Protein AF-A0A2H1VSL6-F1 (afdb_monomer)

InterPro domains:
  IPR009917 SRA1/Sec31 [PF07304] (64-179)
  IPR040243 Steroid receptor RNA activator 1 [PTHR18834] (17-179)

Organism: Spodoptera frugiperda (NCBI:txid7108)

Structure (mmCIF, N/CA/C/O backbone):
data_AF-A0A2H1VSL6-F1
#
_entry.id   AF-A0A2H1VSL6-F1
#
loop_
_atom_site.group_PDB
_atom_site.id
_atom_site.type_symbol
_atom_site.label_atom_id
_atom_site.label_alt_id
_atom_site.label_comp_id
_atom_site.label_asym_id
_atom_site.label_entity_id
_atom_site.label_seq_id
_atom_site.pdbx_PDB_ins_code
_atom_site.Cartn_x
_atom_site.Cartn_y
_atom_site.Cartn_z
_atom_site.occupancy
_atom_site.B_iso_or_equiv
_atom_site.auth_seq_id
_atom_site.auth_comp_id
_atom_site.auth_asym_id
_atom_site.auth_atom_id
_atom_site.pdbx_PDB_model_num
ATOM 1 N N . MET A 1 1 ? 17.282 -47.348 -51.925 1.00 43.97 1 MET A N 1
ATOM 2 C CA . MET A 1 1 ? 16.691 -46.987 -50.618 1.00 43.97 1 MET A CA 1
ATOM 3 C C . MET A 1 1 ? 15.231 -46.651 -50.841 1.00 43.97 1 MET A C 1
ATOM 5 O O . MET A 1 1 ? 14.882 -46.147 -51.898 1.00 43.97 1 MET A O 1
ATOM 9 N N . SER A 1 2 ? 14.409 -47.084 -49.903 1.00 42.28 2 SER A N 1
ATOM 10 C CA . SER A 1 2 ? 13.004 -47.432 -50.063 1.00 42.28 2 SER A CA 1
ATOM 11 C C . SER A 1 2 ? 12.030 -46.249 -50.095 1.00 42.28 2 SER A C 1
ATOM 13 O O . SER A 1 2 ? 12.220 -45.269 -49.389 1.00 42.28 2 SER A O 1
ATOM 15 N N . ASN A 1 3 ? 10.944 -46.488 -50.833 1.00 36.25 3 ASN A N 1
ATOM 16 C CA . ASN A 1 3 ? 9.548 -46.096 -50.617 1.00 36.25 3 ASN A CA 1
ATOM 17 C C . ASN A 1 3 ? 9.082 -44.626 -50.667 1.00 36.25 3 ASN A C 1
ATOM 19 O O . ASN A 1 3 ? 9.264 -43.846 -49.742 1.00 36.25 3 ASN A O 1
ATOM 23 N N . SER A 1 4 ? 8.254 -44.418 -51.696 1.00 42.00 4 SER A N 1
ATOM 24 C CA . SER A 1 4 ? 6.847 -44.001 -51.612 1.00 42.00 4 SER A CA 1
ATOM 25 C C . SER A 1 4 ? 6.523 -42.539 -51.361 1.00 42.00 4 SER A C 1
ATOM 27 O O . SER A 1 4 ? 6.674 -41.993 -50.273 1.00 42.00 4 SER A O 1
ATOM 29 N N . GLY A 1 5 ? 5.953 -41.956 -52.415 1.00 42.66 5 GLY A N 1
ATOM 30 C CA . GLY A 1 5 ? 5.304 -40.666 -52.391 1.00 42.66 5 GLY A CA 1
ATOM 31 C C . GLY A 1 5 ? 4.074 -40.644 -51.493 1.00 42.66 5 GLY A C 1
ATOM 32 O O . GLY A 1 5 ? 3.330 -41.618 -51.376 1.00 42.66 5 GLY A O 1
ATOM 33 N N . TYR A 1 6 ? 3.856 -39.468 -50.919 1.00 40.94 6 TYR A N 1
ATOM 34 C CA . TYR A 1 6 ? 2.572 -39.057 -50.389 1.00 40.94 6 TYR A CA 1
ATOM 35 C C . TYR A 1 6 ? 1.925 -38.103 -51.392 1.00 40.94 6 TYR A C 1
ATOM 37 O O . TYR A 1 6 ? 2.462 -37.053 -51.739 1.00 40.94 6 TYR A O 1
ATOM 45 N N . THR A 1 7 ? 0.770 -38.526 -51.887 1.00 56.62 7 THR A N 1
ATOM 46 C CA . THR A 1 7 ? -0.200 -37.734 -52.640 1.00 56.62 7 THR A CA 1
ATOM 47 C C . THR A 1 7 ? -0.761 -36.595 -51.779 1.00 56.62 7 THR A C 1
ATOM 49 O O . THR A 1 7 ? -1.072 -36.845 -50.613 1.00 56.62 7 THR A O 1
ATOM 52 N N . PRO A 1 8 ? -1.013 -35.391 -52.323 1.00 54.16 8 PRO A N 1
ATOM 53 C CA . PRO A 1 8 ? -1.835 -34.394 -51.658 1.00 54.16 8 PRO A CA 1
ATOM 54 C C . PRO A 1 8 ? -3.283 -34.574 -52.120 1.00 54.16 8 PRO A C 1
ATOM 56 O O . PRO A 1 8 ? -3.584 -34.337 -53.290 1.00 54.16 8 PRO A O 1
ATOM 59 N N . ASN A 1 9 ? -4.199 -34.994 -51.245 1.00 44.56 9 ASN A N 1
ATOM 60 C CA . ASN A 1 9 ? -5.604 -34.667 -51.473 1.00 44.56 9 ASN A CA 1
ATOM 61 C C . ASN A 1 9 ? -6.506 -34.830 -50.250 1.00 44.56 9 ASN A C 1
ATOM 63 O O . ASN A 1 9 ? -6.331 -35.737 -49.442 1.00 44.56 9 ASN A O 1
ATOM 67 N N . THR A 1 10 ? -7.554 -34.007 -50.273 1.00 42.12 10 THR A N 1
ATOM 68 C CA . THR A 1 10 ? -8.728 -33.941 -49.395 1.00 42.12 10 THR A CA 1
ATOM 69 C C . THR A 1 10 ? -8.467 -33.290 -48.034 1.00 42.12 10 THR A C 1
ATOM 71 O O . THR A 1 10 ? -7.575 -33.682 -47.303 1.00 42.12 10 THR A O 1
ATOM 74 N N . GLY A 1 11 ? -9.187 -32.258 -47.615 1.00 40.94 11 GLY A N 1
ATOM 75 C CA . GLY A 1 11 ? -10.385 -31.639 -48.153 1.00 40.94 11 GLY A CA 1
ATOM 76 C C . GLY A 1 11 ? -10.996 -30.748 -47.071 1.00 40.94 11 GLY A C 1
ATOM 77 O O . GLY A 1 11 ? -10.581 -30.788 -45.918 1.00 40.94 11 GLY A O 1
ATOM 78 N N . VAL A 1 12 ? -12.030 -30.009 -47.469 1.00 47.22 12 VAL A N 1
ATOM 79 C CA . VAL A 1 12 ? -13.015 -29.365 -46.590 1.00 47.22 12 VAL A CA 1
ATOM 80 C C . VAL A 1 12 ? -12.501 -28.128 -45.845 1.00 47.22 12 VAL A C 1
ATOM 82 O O . VAL A 1 12 ? -11.985 -28.179 -44.734 1.00 47.22 12 VAL A O 1
ATOM 85 N N . THR A 1 13 ? -12.754 -26.969 -46.456 1.00 55.88 13 THR A N 1
ATOM 86 C CA . THR A 1 13 ? -12.983 -25.705 -45.746 1.00 55.88 13 THR A CA 1
ATOM 87 C C . THR A 1 13 ? -14.063 -25.918 -44.689 1.00 55.88 13 THR A C 1
ATOM 89 O O . THR A 1 13 ? -15.255 -25.916 -45.001 1.00 55.88 13 THR A O 1
ATOM 92 N N . ALA A 1 14 ? -13.651 -26.128 -43.443 1.00 51.19 14 ALA A N 1
ATOM 93 C CA . ALA A 1 14 ? -14.541 -25.961 -42.310 1.00 51.19 14 ALA A CA 1
ATOM 94 C C . ALA A 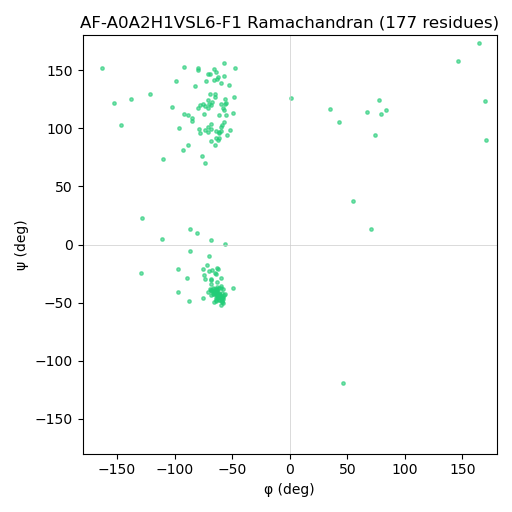1 14 ? -14.922 -24.469 -42.230 1.00 51.19 14 ALA A C 1
ATOM 96 O O . ALA A 1 14 ? -14.026 -23.619 -42.298 1.00 51.19 14 ALA A O 1
ATOM 97 N N . PRO A 1 15 ? -16.215 -24.113 -42.125 1.00 58.16 15 PRO A N 1
ATOM 98 C CA . PRO A 1 15 ? -16.590 -22.757 -41.760 1.00 58.16 15 PRO A CA 1
ATOM 99 C C . PRO A 1 15 ? -15.975 -22.488 -40.388 1.00 58.16 15 PRO A C 1
ATOM 101 O O . PRO A 1 15 ? -16.195 -23.245 -39.446 1.00 58.16 15 PRO A O 1
ATOM 104 N N . ILE A 1 16 ? -15.129 -21.464 -40.321 1.00 61.84 16 ILE A N 1
ATOM 105 C CA . ILE A 1 16 ? -14.491 -21.006 -39.090 1.00 61.84 16 ILE A CA 1
ATOM 106 C C . ILE A 1 16 ? -15.627 -20.617 -38.144 1.00 61.84 16 ILE A C 1
ATOM 108 O O . ILE A 1 16 ? -16.252 -19.572 -38.323 1.00 61.84 16 ILE A O 1
ATOM 112 N N . ASP A 1 17 ? -15.938 -21.508 -37.203 1.00 64.94 17 ASP A N 1
ATOM 113 C CA . ASP A 1 17 ? -16.831 -21.231 -36.087 1.00 64.94 17 ASP A CA 1
ATOM 114 C C . ASP A 1 17 ? -16.214 -20.045 -35.340 1.00 64.94 17 ASP A C 1
ATOM 116 O O . ASP A 1 17 ? -15.051 -20.146 -34.928 1.00 64.94 17 ASP A O 1
ATOM 120 N N . PRO A 1 18 ? -16.896 -18.887 -35.255 1.00 67.38 18 PRO A N 1
ATOM 121 C CA . PRO A 1 18 ? -16.390 -17.748 -34.511 1.00 67.38 18 PRO A CA 1
ATOM 122 C C . PRO A 1 18 ? -16.310 -18.159 -33.044 1.00 67.38 18 PRO A C 1
ATOM 124 O O . PRO A 1 18 ? -17.285 -18.072 -32.298 1.00 67.38 18 PRO A O 1
ATOM 127 N N . GLY A 1 19 ? -15.146 -18.678 -32.655 1.00 72.81 19 GLY A N 1
ATOM 128 C CA . GLY A 1 19 ? -14.884 -19.107 -31.300 1.00 72.81 19 GLY A CA 1
ATOM 129 C C . GLY A 1 19 ? -15.120 -17.946 -30.345 1.00 72.81 19 GLY A C 1
ATOM 130 O O . GLY A 1 19 ? -15.000 -16.776 -30.704 1.00 72.81 19 GLY A O 1
ATOM 131 N N . TRP A 1 20 ? -15.404 -18.282 -29.095 1.00 77.50 20 TRP A N 1
ATOM 132 C CA . TRP A 1 20 ? -15.709 -17.364 -27.992 1.00 77.50 20 TRP A CA 1
ATOM 133 C C . TRP A 1 20 ? -14.628 -16.288 -27.710 1.00 77.50 20 TRP A C 1
ATOM 135 O O . TRP A 1 20 ? -14.781 -15.476 -26.805 1.00 77.50 20 TRP A O 1
ATOM 145 N N . ASN A 1 21 ? -13.537 -16.281 -28.482 1.00 69.00 21 ASN A N 1
ATOM 146 C CA . ASN A 1 21 ? -12.413 -15.356 -28.413 1.00 69.00 21 ASN A CA 1
ATOM 147 C C . ASN A 1 21 ? -12.314 -14.401 -29.626 1.00 69.00 21 ASN A C 1
ATOM 149 O O . ASN A 1 21 ? -11.342 -13.655 -29.725 1.00 69.00 21 ASN A O 1
ATOM 153 N N . ASP A 1 22 ? -13.269 -14.423 -30.565 1.00 75.62 22 ASP A N 1
ATOM 154 C CA . ASP A 1 22 ? -13.340 -13.408 -31.623 1.00 75.62 22 ASP A CA 1
ATOM 155 C C . ASP A 1 22 ? -13.948 -12.125 -31.024 1.00 75.62 22 ASP A C 1
ATOM 157 O O . ASP A 1 22 ? -15.067 -12.158 -30.494 1.00 75.62 22 ASP A O 1
ATOM 161 N N . PRO A 1 23 ? -13.231 -10.988 -31.033 1.00 68.94 23 PRO A N 1
ATOM 162 C CA . PRO A 1 23 ? -13.763 -9.752 -30.484 1.00 68.94 23 PRO A CA 1
ATOM 163 C C . PRO A 1 23 ? -15.007 -9.327 -31.278 1.00 68.94 23 PRO A C 1
ATOM 165 O O . PRO A 1 23 ? -15.055 -9.494 -32.500 1.00 68.94 23 PRO A O 1
ATOM 168 N N . PRO A 1 24 ? -16.027 -8.741 -30.624 1.00 70.94 24 PRO A N 1
ATOM 169 C CA . PRO A 1 24 ? -17.235 -8.322 -31.317 1.00 70.94 24 PRO A CA 1
ATOM 170 C C . PRO A 1 24 ? -16.871 -7.366 -32.454 1.00 70.94 24 PRO A C 1
ATOM 172 O O . PRO A 1 24 ? -16.217 -6.343 -32.237 1.00 70.94 24 PRO A O 1
ATOM 175 N N . LYS A 1 25 ? -17.313 -7.687 -33.674 1.00 72.25 25 LYS A N 1
ATOM 176 C CA . LYS A 1 25 ? -17.127 -6.825 -34.846 1.00 72.25 25 LYS A CA 1
ATOM 177 C C . LYS A 1 25 ? -17.976 -5.571 -34.665 1.00 72.25 25 LYS A C 1
ATOM 179 O O . LYS A 1 25 ? -19.150 -5.533 -35.035 1.00 72.25 25 LYS A O 1
ATOM 184 N N . LEU A 1 26 ? -17.396 -4.548 -34.042 1.00 65.75 26 LEU A N 1
ATOM 185 C CA . LEU A 1 26 ? -18.005 -3.232 -33.905 1.00 65.75 26 LEU A CA 1
ATOM 186 C C . LEU A 1 26 ? -18.169 -2.640 -35.306 1.00 65.75 26 LEU A C 1
ATOM 188 O O . LEU A 1 26 ? -17.234 -2.098 -35.889 1.00 65.75 26 LEU A O 1
ATOM 192 N N . SER A 1 27 ? -19.371 -2.775 -35.858 1.00 67.12 27 SER A N 1
ATOM 193 C CA . SER A 1 27 ? -19.758 -2.091 -37.087 1.00 67.12 27 SER A CA 1
ATOM 194 C C . SER A 1 27 ? -19.844 -0.601 -36.761 1.00 67.12 27 SER A C 1
ATOM 196 O O . SER A 1 27 ? -20.802 -0.152 -36.131 1.00 67.12 27 SER A O 1
ATOM 198 N N . TYR A 1 28 ? -18.801 0.153 -37.105 1.00 53.12 28 TYR A N 1
ATOM 199 C CA . TYR A 1 28 ? -18.750 1.594 -36.887 1.00 53.12 28 TYR A CA 1
ATOM 200 C C . TYR A 1 28 ? -19.724 2.257 -37.867 1.00 53.12 28 TYR A C 1
ATOM 202 O O . TYR A 1 28 ? -19.398 2.452 -39.034 1.00 53.12 28 TYR A O 1
ATOM 210 N N . ASN A 1 29 ? -20.941 2.556 -37.410 1.00 61.28 29 ASN A N 1
ATOM 211 C CA . ASN A 1 29 ? -21.868 3.422 -38.129 1.00 61.28 29 ASN A CA 1
ATOM 212 C C . ASN A 1 29 ? -21.718 4.837 -37.543 1.00 61.28 29 ASN A C 1
ATOM 214 O O . ASN A 1 29 ? -22.225 5.086 -36.446 1.00 61.28 29 ASN A O 1
ATOM 218 N N . PRO A 1 30 ? -20.984 5.761 -38.190 1.00 56.50 30 PRO A N 1
ATOM 219 C CA . PRO A 1 30 ? -20.860 7.133 -37.719 1.00 56.50 30 PRO A CA 1
ATOM 220 C C . PRO A 1 30 ? -22.150 7.886 -38.056 1.00 56.50 30 PRO A C 1
ATOM 222 O O . PRO A 1 30 ? -22.232 8.642 -39.018 1.00 56.50 30 PRO A O 1
ATOM 225 N N . GLY A 1 31 ? -23.199 7.636 -37.281 1.00 58.28 31 GLY A N 1
ATOM 226 C CA . GLY A 1 31 ? -24.478 8.294 -37.476 1.00 58.28 31 GLY A CA 1
ATOM 227 C C . GLY A 1 31 ? -25.571 7.663 -36.637 1.00 58.28 31 GLY A C 1
ATOM 228 O O . GLY A 1 31 ? -25.876 6.485 -36.790 1.00 58.28 31 GLY A O 1
ATOM 229 N N . THR A 1 32 ? -26.209 8.501 -35.823 1.00 51.44 32 THR A N 1
ATOM 230 C CA . THR A 1 32 ? -27.369 8.240 -34.954 1.00 51.44 32 THR A CA 1
ATOM 231 C C . THR A 1 32 ? -27.042 7.635 -33.588 1.00 51.44 32 THR A C 1
ATOM 233 O O . THR A 1 32 ? -26.531 6.531 -33.455 1.00 51.44 32 THR A O 1
ATOM 236 N N . THR A 1 33 ? -27.352 8.410 -32.550 1.00 59.56 33 THR A N 1
ATOM 237 C CA . THR A 1 33 ? -27.376 8.032 -31.139 1.00 59.56 33 THR A CA 1
ATOM 238 C C . THR A 1 33 ? -28.612 7.169 -30.862 1.00 59.56 33 THR A C 1
ATOM 240 O O . THR A 1 33 ? -29.729 7.690 -30.883 1.00 59.56 33 THR A 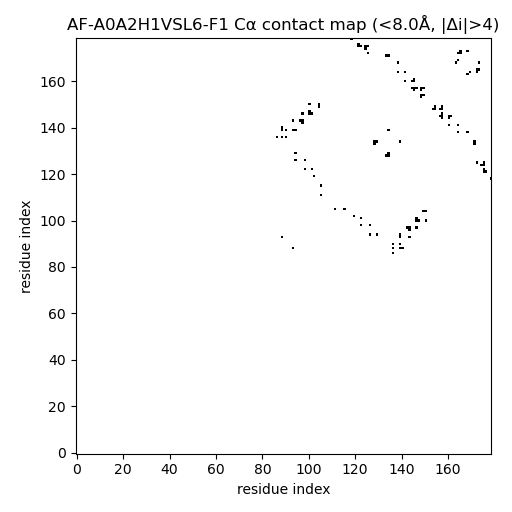O 1
ATOM 243 N N . PRO A 1 34 ? -28.487 5.870 -30.538 1.00 51.53 34 PRO A N 1
ATOM 244 C CA . PRO A 1 34 ? -29.619 5.109 -30.041 1.00 51.53 34 PRO A CA 1
ATOM 245 C C . PRO A 1 34 ? -29.649 5.267 -28.523 1.00 51.53 34 PRO A C 1
ATOM 247 O O . PRO A 1 34 ? -28.774 4.791 -27.799 1.00 51.53 34 PRO A O 1
ATOM 250 N N . ASN A 1 35 ? -30.671 5.976 -28.059 1.00 61.78 35 ASN A N 1
ATOM 251 C CA . ASN A 1 35 ? -31.047 6.143 -26.663 1.00 61.78 35 ASN A CA 1
ATOM 252 C C . ASN A 1 35 ? -31.236 4.750 -26.024 1.00 61.78 35 ASN A C 1
ATOM 254 O O . ASN A 1 35 ? -32.276 4.115 -26.190 1.00 61.78 35 ASN A O 1
ATOM 258 N N . LYS A 1 36 ? -30.193 4.214 -25.378 1.00 59.81 36 LYS A N 1
ATOM 259 C CA . LYS A 1 36 ? -30.227 2.879 -24.768 1.00 59.81 36 LYS A CA 1
ATOM 260 C C . LYS A 1 36 ? -30.952 2.977 -23.419 1.00 59.81 36 LYS A C 1
ATOM 262 O O . LYS A 1 36 ? -30.459 3.680 -22.533 1.00 59.81 36 LYS A O 1
ATOM 267 N N . PRO A 1 37 ? -32.099 2.301 -23.220 1.00 62.97 37 PRO A N 1
ATOM 268 C CA . PRO A 1 37 ? -32.769 2.312 -21.929 1.00 62.97 37 PRO A CA 1
ATOM 269 C C . PRO A 1 37 ? -31.876 1.625 -20.892 1.00 62.97 37 PRO A C 1
ATOM 271 O O . PRO A 1 37 ? -31.390 0.510 -21.091 1.00 62.97 37 PRO A O 1
ATOM 274 N N . ARG A 1 38 ? -31.629 2.324 -19.784 1.00 65.31 38 ARG A N 1
ATOM 275 C CA . ARG A 1 38 ? -30.813 1.845 -18.666 1.00 65.31 38 ARG A CA 1
ATOM 276 C C . ARG A 1 38 ? -31.576 0.704 -17.992 1.00 65.31 38 ARG A C 1
ATOM 278 O O . ARG A 1 38 ? -32.699 0.913 -17.535 1.00 65.31 38 ARG A O 1
ATOM 285 N N . ASN A 1 39 ? -30.999 -0.495 -17.953 1.00 65.62 39 ASN A N 1
ATOM 286 C CA . ASN A 1 39 ? -31.589 -1.622 -17.234 1.00 65.62 39 ASN A CA 1
ATOM 287 C C . ASN A 1 39 ? -31.463 -1.351 -15.727 1.00 65.62 39 ASN A C 1
ATOM 289 O O . ASN A 1 39 ? -30.384 -1.451 -15.149 1.00 65.62 39 ASN A O 1
ATOM 293 N N . ILE A 1 40 ? -32.560 -0.913 -15.111 1.00 69.62 40 ILE A N 1
ATOM 294 C CA . ILE A 1 40 ? -32.630 -0.659 -13.673 1.00 69.62 40 ILE A CA 1
ATOM 295 C C . ILE A 1 40 ? -32.809 -2.014 -12.978 1.00 69.62 40 ILE A C 1
ATOM 297 O O . ILE A 1 40 ? -33.923 -2.530 -12.888 1.00 69.62 40 ILE A O 1
ATOM 301 N N . LEU A 1 41 ? -31.707 -2.566 -12.460 1.00 64.94 41 LEU A N 1
ATOM 302 C CA . LEU A 1 41 ? -31.639 -3.871 -11.782 1.00 64.94 41 LEU A CA 1
ATOM 303 C C . LEU A 1 41 ? -32.352 -3.934 -10.412 1.00 64.94 41 LEU A C 1
ATOM 305 O O . LEU A 1 41 ? -32.329 -4.965 -9.747 1.00 64.94 41 LEU A O 1
ATOM 309 N N . ASN A 1 42 ? -33.024 -2.863 -9.984 1.00 66.62 42 ASN A N 1
ATOM 310 C CA . ASN A 1 42 ? -33.654 -2.776 -8.659 1.00 66.62 42 ASN A CA 1
ATOM 311 C C . ASN A 1 42 ? -35.086 -3.343 -8.602 1.00 66.62 42 ASN A C 1
ATOM 313 O O . ASN A 1 42 ? -35.813 -3.110 -7.637 1.00 66.62 42 ASN A O 1
ATOM 317 N N . LYS A 1 43 ? -35.534 -4.080 -9.620 1.00 66.06 43 LYS A N 1
ATOM 318 C CA . LYS A 1 43 ? -36.874 -4.682 -9.645 1.00 66.06 43 LYS A CA 1
ATOM 319 C C . LYS A 1 43 ? -36.825 -6.060 -8.976 1.00 66.06 43 LYS A C 1
ATOM 321 O O . LYS A 1 43 ? -36.679 -7.077 -9.645 1.00 66.06 43 LYS A O 1
ATOM 326 N N . ARG A 1 44 ? -36.952 -6.103 -7.646 1.00 67.88 44 ARG A N 1
ATOM 327 C CA . ARG A 1 44 ? -37.287 -7.351 -6.942 1.00 67.88 44 ARG A CA 1
ATOM 328 C C . ARG A 1 44 ? -38.715 -7.750 -7.319 1.00 67.88 44 ARG A C 1
ATOM 330 O O . ARG A 1 44 ? -39.640 -6.962 -7.139 1.00 67.88 44 ARG A O 1
ATOM 337 N N . VAL A 1 45 ? -38.881 -8.950 -7.864 1.00 65.50 45 VAL A N 1
ATOM 338 C CA . VAL A 1 45 ? -40.196 -9.535 -8.151 1.00 65.50 45 VAL A CA 1
ATOM 339 C C . VAL A 1 45 ? -40.844 -9.904 -6.814 1.00 65.50 45 VAL A C 1
ATOM 341 O O . VAL A 1 45 ? -40.232 -10.599 -6.005 1.00 65.50 45 VAL A O 1
ATOM 344 N N . ALA A 1 46 ? -42.049 -9.399 -6.547 1.00 66.12 46 ALA A N 1
ATOM 345 C CA . ALA A 1 46 ? -42.812 -9.773 -5.359 1.00 66.12 46 ALA A CA 1
ATOM 346 C C . ALA A 1 46 ? -43.370 -11.198 -5.511 1.00 66.12 46 ALA A C 1
ATOM 348 O O . ALA A 1 46 ? -43.825 -11.574 -6.592 1.00 66.12 46 ALA A O 1
ATOM 349 N N . PHE A 1 47 ? -43.357 -11.978 -4.428 1.00 63.94 47 PHE A N 1
ATOM 350 C CA . PHE A 1 47 ? -44.069 -13.255 -4.368 1.00 63.94 47 PHE A CA 1
ATOM 351 C C . PHE A 1 47 ? -45.587 -13.007 -4.441 1.00 63.94 47 PHE A C 1
ATOM 353 O O . PHE A 1 47 ? -46.062 -12.035 -3.845 1.00 63.94 47 PHE A O 1
ATOM 360 N N . PRO A 1 48 ? -46.367 -13.851 -5.143 1.00 58.97 48 PRO A N 1
ATOM 361 C CA . PRO A 1 48 ? -47.811 -13.690 -5.213 1.00 58.97 48 PRO A CA 1
ATOM 362 C C . PRO A 1 48 ? -48.413 -13.989 -3.836 1.00 58.97 48 PRO A C 1
ATOM 364 O O . PRO A 1 48 ? -48.516 -15.139 -3.418 1.00 58.97 48 PRO A O 1
ATOM 367 N N . LEU A 1 49 ? -48.801 -12.937 -3.117 1.00 52.94 49 LEU A N 1
ATOM 368 C CA . LEU A 1 49 ? -49.697 -13.049 -1.974 1.00 52.94 49 LEU A CA 1
ATOM 369 C C . LEU A 1 49 ? -51.095 -13.320 -2.522 1.00 52.94 49 LEU A C 1
ATOM 371 O O . LEU A 1 49 ? -51.798 -12.406 -2.955 1.00 52.94 49 LEU A O 1
ATOM 375 N N . SER A 1 50 ? -51.478 -14.594 -2.520 1.00 47.50 50 SER A N 1
ATOM 376 C CA . SER A 1 50 ? -52.873 -14.986 -2.659 1.00 47.50 50 SER A CA 1
ATOM 377 C C . SER A 1 50 ? -53.687 -14.280 -1.580 1.00 47.50 50 SER A C 1
ATOM 379 O O . SER A 1 50 ? -53.429 -14.399 -0.383 1.00 47.50 50 SER A O 1
ATOM 381 N N . SER A 1 51 ? -54.662 -13.512 -2.040 1.00 49.94 51 SER A N 1
ATOM 382 C CA . SER A 1 51 ? -55.668 -12.827 -1.248 1.00 49.94 51 SER A CA 1
ATOM 383 C C . SER A 1 51 ? -56.455 -13.813 -0.382 1.00 49.94 51 SER A C 1
ATOM 385 O O . SER A 1 51 ? -57.204 -14.632 -0.914 1.00 49.94 51 SER A O 1
ATOM 387 N N . ALA A 1 52 ? -56.347 -13.689 0.940 1.00 43.00 52 ALA A N 1
ATOM 388 C CA . ALA A 1 52 ? -57.343 -14.203 1.872 1.00 43.00 52 ALA A CA 1
ATOM 389 C C . ALA A 1 52 ? -57.437 -13.273 3.094 1.00 43.00 52 ALA A C 1
ATOM 391 O O . ALA A 1 52 ? -56.558 -13.209 3.945 1.00 43.00 52 ALA A O 1
ATOM 392 N N . THR A 1 53 ? -58.507 -12.484 3.075 1.00 42.53 53 THR A N 1
ATOM 393 C CA . THR A 1 53 ? -59.314 -11.967 4.189 1.00 42.53 53 THR A CA 1
ATOM 394 C C . THR A 1 53 ? -58.915 -12.331 5.631 1.00 42.53 53 THR A C 1
ATOM 396 O O . THR A 1 53 ? -58.893 -13.497 5.995 1.00 42.53 53 THR A O 1
ATOM 399 N N . SER A 1 54 ? -58.755 -11.276 6.446 1.00 48.28 54 SER A N 1
ATOM 400 C CA . SER A 1 54 ? -59.205 -11.092 7.845 1.00 48.28 54 SER A CA 1
ATOM 401 C C . SER A 1 54 ? -59.209 -12.296 8.806 1.00 48.28 54 SER A C 1
ATOM 403 O O . SER A 1 54 ? -60.048 -13.181 8.657 1.00 48.28 54 SER A O 1
ATOM 405 N N . SER A 1 55 ? -58.389 -12.219 9.872 1.00 42.66 55 SER A N 1
ATOM 406 C CA . SER A 1 55 ? -58.685 -12.516 11.307 1.00 42.66 55 SER A CA 1
ATOM 407 C C . SER A 1 55 ? -57.474 -13.121 12.074 1.00 42.66 55 SER A C 1
ATOM 409 O O . SER A 1 55 ? -56.515 -13.559 11.438 1.00 42.66 55 SER A O 1
ATOM 411 N N . PRO A 1 56 ? -57.424 -13.029 13.427 1.00 48.94 56 PRO A N 1
ATOM 412 C CA . PRO A 1 56 ? -56.180 -13.068 14.203 1.00 48.94 56 PRO A CA 1
ATOM 413 C C . PRO A 1 56 ? -55.754 -14.472 14.681 1.00 48.94 56 PRO A C 1
ATOM 415 O O . PRO A 1 56 ? -56.588 -15.330 14.934 1.00 48.94 56 PRO A O 1
ATOM 418 N N . VAL A 1 57 ? -54.433 -14.629 14.862 1.00 53.41 57 VAL A N 1
ATOM 419 C CA . VAL A 1 57 ? -53.689 -15.590 15.714 1.00 53.41 57 VAL A CA 1
ATOM 420 C C . VAL A 1 57 ? -54.169 -17.049 15.736 1.00 53.41 57 VAL A C 1
ATOM 422 O O . VAL A 1 57 ? -55.047 -17.373 16.520 1.00 53.41 57 VAL A O 1
ATOM 425 N N . VAL A 1 58 ? -53.438 -17.958 15.070 1.00 43.72 58 VAL A N 1
ATOM 426 C CA . VAL A 1 58 ? -53.127 -19.299 15.619 1.00 43.72 58 VAL A CA 1
ATOM 427 C C . VAL A 1 58 ? -51.800 -19.805 15.026 1.00 43.72 58 VAL A C 1
ATOM 429 O O . VAL A 1 58 ? -51.655 -19.909 13.811 1.00 43.72 58 VAL A O 1
ATOM 432 N N . MET A 1 59 ? -50.814 -20.100 15.878 1.00 54.00 59 MET A N 1
ATOM 433 C CA . MET A 1 59 ? -49.584 -20.810 15.493 1.00 54.00 59 MET A CA 1
ATOM 434 C C . MET A 1 59 ? -49.905 -22.287 15.186 1.00 54.00 59 MET A C 1
ATOM 436 O O . MET A 1 59 ? -50.778 -22.851 15.847 1.00 54.00 59 MET A O 1
ATOM 440 N N . PRO A 1 60 ? -49.213 -22.956 14.246 1.00 56.50 60 PRO A N 1
ATOM 441 C CA . PRO A 1 60 ? -49.429 -24.381 14.008 1.00 56.50 60 PRO A CA 1
ATOM 442 C C . PRO A 1 60 ? -48.921 -25.222 15.200 1.00 56.50 60 PRO A C 1
ATOM 444 O O . PRO A 1 60 ? -47.931 -24.844 15.833 1.00 56.50 60 PRO A O 1
ATOM 447 N N . PRO A 1 61 ? -49.564 -26.360 15.525 1.00 53.38 61 PRO A N 1
ATOM 448 C CA . PRO A 1 61 ? -49.152 -27.197 16.644 1.00 53.38 61 PRO A CA 1
ATOM 449 C C . PRO A 1 61 ? -47.864 -27.946 16.291 1.00 53.38 61 PRO A C 1
ATOM 451 O O . PRO A 1 61 ? -47.825 -28.746 15.357 1.00 53.38 61 PRO A O 1
ATOM 454 N N . VAL A 1 62 ? -46.800 -27.701 17.054 1.00 57.88 62 VAL A N 1
ATOM 455 C CA . VAL A 1 62 ? -45.564 -28.480 16.964 1.00 57.88 62 VAL A CA 1
ATOM 456 C C . VAL A 1 62 ? -45.737 -29.719 17.845 1.00 57.88 62 VAL A C 1
ATOM 458 O O . VAL A 1 62 ? -45.749 -29.626 19.069 1.00 57.88 62 VAL A O 1
ATOM 461 N N . ASN A 1 63 ? -45.929 -30.880 17.220 1.00 59.72 63 ASN A N 1
ATOM 462 C CA . ASN A 1 63 ? -45.967 -32.172 17.901 1.00 59.72 63 ASN A CA 1
ATOM 463 C C . ASN A 1 63 ? -44.528 -32.609 18.218 1.00 59.72 63 ASN A C 1
ATOM 465 O O . ASN A 1 63 ? -43.839 -33.139 17.347 1.00 59.72 63 ASN A O 1
ATOM 469 N N . ILE A 1 64 ? -44.060 -32.342 19.439 1.00 61.09 64 ILE A N 1
ATOM 470 C CA . ILE A 1 64 ? -42.737 -32.763 19.925 1.00 61.09 64 ILE A CA 1
ATOM 471 C C . ILE A 1 64 ? -42.950 -33.632 21.174 1.00 61.09 64 ILE A C 1
ATOM 473 O O . ILE A 1 64 ? -43.689 -33.213 22.067 1.00 61.09 64 ILE A O 1
ATOM 477 N N . PRO A 1 65 ? -42.348 -34.834 21.264 1.00 56.19 65 PRO A N 1
ATOM 478 C CA . PRO A 1 65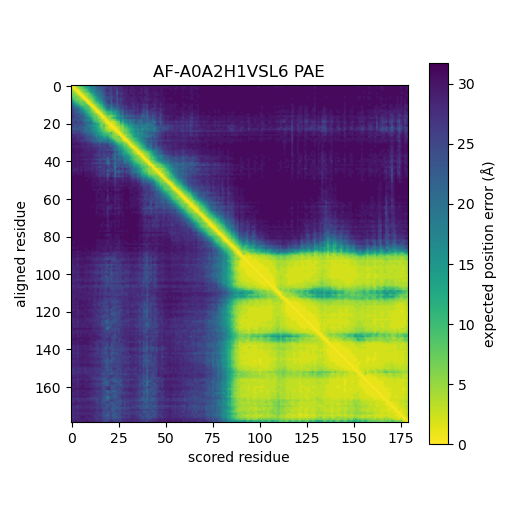 ? -42.483 -35.687 22.442 1.00 56.19 65 PRO A CA 1
ATOM 479 C C . PRO A 1 65 ? -41.826 -35.056 23.687 1.00 56.19 65 PRO A C 1
ATOM 481 O O . PRO A 1 65 ? -40.843 -34.321 23.556 1.00 56.19 65 PRO A O 1
ATOM 484 N N . PRO A 1 66 ? -42.329 -35.350 24.903 1.00 58.69 66 PRO A N 1
ATOM 485 C CA . PRO A 1 66 ? -41.779 -34.807 26.138 1.00 58.69 66 PRO A CA 1
ATOM 486 C C . PRO A 1 66 ? -40.404 -35.423 26.424 1.00 58.69 66 PRO A C 1
ATOM 488 O O . PRO A 1 66 ? -40.266 -36.637 26.571 1.00 58.69 66 PRO A O 1
ATOM 491 N N . MET A 1 67 ? -39.380 -34.575 26.510 1.00 59.88 67 MET A N 1
ATOM 492 C CA . MET A 1 67 ? -38.038 -34.967 26.940 1.00 59.88 67 MET A CA 1
ATOM 493 C C . MET A 1 67 ? -37.989 -34.991 28.480 1.00 59.88 67 MET A C 1
ATOM 495 O O . MET A 1 67 ? -38.524 -34.073 29.109 1.00 59.88 67 MET A O 1
ATOM 499 N N . PRO A 1 68 ? -37.382 -36.007 29.118 1.00 51.25 68 PRO A N 1
ATOM 500 C CA . PRO A 1 68 ? -37.307 -36.067 30.570 1.00 51.25 68 PRO A CA 1
ATOM 501 C C . PRO A 1 68 ? -36.375 -34.976 31.107 1.00 51.25 68 PRO A C 1
ATOM 503 O O . PRO A 1 68 ? -35.232 -34.829 30.673 1.00 51.25 68 PRO A O 1
ATOM 506 N N . ALA A 1 69 ? -36.878 -34.218 32.078 1.00 56.47 69 ALA A N 1
ATOM 507 C CA . ALA A 1 69 ? -36.088 -33.308 32.885 1.00 56.47 69 ALA A CA 1
ATOM 508 C C . ALA A 1 69 ? -35.196 -34.111 33.840 1.00 56.47 69 ALA A C 1
ATOM 510 O O . ALA A 1 69 ? -35.723 -34.824 34.689 1.00 56.47 69 ALA A O 1
ATOM 511 N N . ALA A 1 70 ? -33.876 -33.984 33.698 1.00 55.53 70 ALA A N 1
ATOM 512 C CA . ALA A 1 70 ? -32.899 -33.974 34.793 1.00 55.53 70 ALA A CA 1
ATOM 513 C C . ALA A 1 70 ? -31.479 -34.053 34.220 1.00 55.53 70 ALA A C 1
ATOM 515 O O . ALA A 1 70 ? -30.924 -35.138 34.106 1.00 55.53 70 ALA A O 1
ATOM 516 N N . PHE A 1 71 ? -30.864 -32.907 33.932 1.00 53.25 71 PHE A N 1
ATOM 517 C CA . PHE A 1 71 ? -29.414 -32.783 34.054 1.00 53.25 71 PHE A CA 1
ATOM 518 C C . PHE A 1 71 ? -29.100 -31.430 34.683 1.00 53.25 71 PHE A C 1
ATOM 520 O O . PHE A 1 71 ? -29.591 -30.387 34.257 1.00 53.25 71 PHE A O 1
ATOM 527 N N . SER A 1 72 ? -28.351 -31.508 35.776 1.00 59.44 72 SER A N 1
ATOM 528 C CA . SER A 1 72 ? -27.847 -30.418 36.598 1.00 59.44 72 SER A CA 1
ATOM 529 C C . SER A 1 72 ? -27.208 -29.306 35.755 1.00 59.44 72 SER A C 1
ATOM 531 O O . SER A 1 72 ? -26.658 -29.603 34.692 1.00 59.44 72 SER A O 1
ATOM 533 N N . PRO A 1 73 ? -27.205 -28.042 36.218 1.00 47.78 73 PRO A N 1
ATOM 534 C CA . PRO A 1 73 ? -26.449 -26.998 35.545 1.00 47.78 73 PRO A CA 1
ATOM 535 C C . PRO A 1 73 ? -24.967 -27.383 35.571 1.00 47.78 73 PRO A C 1
ATOM 537 O O . PRO A 1 73 ? -24.345 -27.447 36.632 1.00 47.78 73 PRO A O 1
ATOM 540 N N . ALA A 1 74 ? -24.415 -27.692 34.399 1.00 54.97 74 ALA A N 1
ATOM 541 C CA . ALA A 1 74 ? -22.979 -27.819 34.234 1.00 54.97 74 ALA A CA 1
ATOM 542 C C . ALA A 1 74 ? -22.333 -26.472 34.609 1.00 54.97 74 ALA A C 1
ATOM 544 O O . ALA A 1 74 ? -22.883 -25.421 34.257 1.00 54.97 74 ALA A O 1
ATOM 545 N N . PRO A 1 75 ? -21.197 -26.468 35.329 1.00 59.94 75 PRO A N 1
ATOM 546 C CA . PRO A 1 75 ? -20.468 -25.235 35.572 1.00 59.94 75 PRO A CA 1
ATOM 547 C C . PRO A 1 75 ? -20.110 -24.604 34.220 1.00 59.94 75 PRO A C 1
ATOM 549 O O . PRO A 1 75 ? -19.855 -25.334 33.256 1.00 59.94 75 PRO A O 1
ATOM 552 N N . PRO A 1 76 ? -20.108 -23.265 34.118 1.00 56.72 76 PRO A N 1
ATOM 553 C CA . PRO A 1 76 ? -19.729 -22.599 32.886 1.00 56.72 76 PRO A CA 1
ATOM 554 C C . PRO A 1 76 ? -18.333 -23.081 32.502 1.00 56.72 76 PRO A C 1
ATOM 556 O O . PRO A 1 76 ? -17.384 -22.936 33.275 1.00 56.72 76 PRO A O 1
ATOM 559 N N . ILE A 1 77 ? -18.217 -23.678 31.313 1.00 54.00 77 ILE A N 1
ATOM 560 C CA . ILE A 1 77 ? -16.925 -23.862 30.668 1.00 54.00 77 ILE A CA 1
ATOM 561 C C . ILE A 1 77 ? -16.378 -22.449 30.507 1.00 54.00 77 ILE A C 1
ATOM 563 O O . ILE A 1 77 ? -16.841 -21.676 29.669 1.00 54.00 77 ILE A O 1
ATOM 567 N N . GLN A 1 78 ? -15.437 -22.096 31.377 1.00 51.78 78 GLN A N 1
ATOM 568 C CA . GLN A 1 78 ? -14.564 -20.962 31.170 1.00 51.78 78 GLN A CA 1
ATOM 569 C C . GLN A 1 78 ? -13.800 -21.284 29.893 1.00 51.78 78 GLN A C 1
ATOM 571 O O . GLN A 1 78 ? -12.818 -22.024 29.903 1.00 51.78 78 GLN A O 1
ATOM 576 N N . VAL A 1 79 ? -14.287 -20.762 28.767 1.00 53.56 79 VAL A N 1
ATOM 577 C CA . VAL A 1 79 ? -13.391 -20.465 27.658 1.00 53.56 79 VAL A CA 1
ATOM 578 C C . VAL A 1 79 ? -12.226 -19.696 28.280 1.00 53.56 79 VAL A C 1
ATOM 580 O O . VAL A 1 79 ? -12.481 -18.746 29.029 1.00 53.56 79 VAL A O 1
ATOM 583 N N . PRO A 1 80 ? -10.962 -20.100 28.069 1.00 46.25 80 PRO A N 1
ATOM 584 C CA . PRO A 1 80 ? -9.863 -19.218 28.386 1.00 46.25 80 PRO A CA 1
ATOM 585 C C . PRO A 1 80 ? -10.136 -17.961 27.571 1.00 46.25 80 PRO A C 1
ATOM 587 O O . PRO A 1 80 ? -10.044 -17.971 26.344 1.00 46.25 80 PRO A O 1
ATOM 590 N N . SER A 1 81 ? -10.574 -16.904 28.250 1.00 50.12 81 SER A N 1
ATOM 591 C CA . SER A 1 81 ? -10.539 -15.559 27.715 1.00 50.12 81 SER A CA 1
ATOM 592 C C . SER A 1 81 ? -9.058 -15.275 27.562 1.00 50.12 81 SER A C 1
ATOM 594 O O . SER A 1 81 ? -8.416 -14.797 28.493 1.00 50.12 81 SER A O 1
ATOM 596 N N . ILE A 1 82 ? -8.491 -15.693 26.429 1.00 54.03 82 ILE A N 1
ATOM 597 C CA . ILE A 1 82 ? -7.185 -15.235 25.990 1.00 54.03 82 ILE A CA 1
ATOM 598 C C . ILE A 1 82 ? -7.365 -13.718 25.976 1.00 54.03 82 ILE A C 1
ATOM 600 O O . ILE A 1 82 ? -8.220 -13.237 25.223 1.00 54.03 82 ILE A O 1
ATOM 604 N N . PRO A 1 83 ? -6.698 -12.967 26.872 1.00 52.59 83 PRO A N 1
ATOM 605 C CA . PRO A 1 83 ? -6.750 -11.520 26.782 1.00 52.59 83 PRO A CA 1
ATOM 606 C C . PRO A 1 83 ? -6.350 -11.185 25.345 1.00 52.59 83 PRO A C 1
ATOM 608 O O . PRO A 1 83 ? -5.434 -11.843 24.834 1.00 52.59 83 PRO A O 1
ATOM 611 N N . PRO A 1 84 ? -7.027 -10.244 24.659 1.00 52.06 84 PRO A N 1
ATOM 612 C CA . PRO A 1 84 ? -6.463 -9.712 23.436 1.00 52.06 84 PRO A CA 1
ATOM 613 C C . PRO A 1 84 ? -5.038 -9.338 23.814 1.00 52.06 84 PRO A C 1
ATOM 615 O O . PRO A 1 84 ? -4.834 -8.524 24.715 1.00 52.06 84 PRO A O 1
ATOM 618 N N . GLN A 1 85 ? -4.061 -10.049 23.251 1.00 47.69 85 GLN A N 1
ATOM 619 C CA . GLN A 1 85 ? -2.690 -9.605 23.326 1.00 47.69 85 GLN A CA 1
ATOM 620 C C . GLN A 1 85 ? -2.750 -8.270 22.612 1.00 47.69 85 GLN A C 1
ATOM 622 O O . GLN A 1 85 ? -2.826 -8.224 21.385 1.00 47.69 85 GLN A O 1
ATOM 627 N N . GLU A 1 86 ? -2.869 -7.200 23.392 1.00 53.66 86 GLU A N 1
ATOM 628 C CA . GLU A 1 86 ? -2.646 -5.857 22.919 1.00 53.66 86 GLU A CA 1
ATOM 629 C C . GLU A 1 86 ? -1.194 -5.881 22.493 1.00 53.66 86 GLU A C 1
ATOM 631 O O . GLU A 1 86 ? -0.267 -5.779 23.297 1.00 53.66 86 GLU A O 1
ATOM 636 N N . ILE A 1 87 ? -1.006 -6.186 21.214 1.00 56.00 87 ILE A N 1
ATOM 637 C CA . ILE A 1 87 ? 0.247 -6.022 20.518 1.00 56.00 87 ILE A CA 1
ATOM 638 C C . ILE A 1 87 ? 0.452 -4.515 20.601 1.00 56.00 87 ILE A C 1
ATOM 640 O O . ILE A 1 87 ? -0.096 -3.760 19.800 1.00 56.00 87 ILE A O 1
ATOM 644 N N . ASN A 1 88 ? 1.117 -4.071 21.668 1.00 58.81 88 ASN A N 1
ATOM 645 C CA . ASN A 1 88 ? 1.479 -2.684 21.891 1.00 58.81 88 ASN A CA 1
ATOM 646 C C . ASN A 1 88 ? 2.619 -2.381 20.922 1.00 58.81 88 ASN A C 1
ATOM 648 O O . ASN A 1 88 ? 3.796 -2.348 21.273 1.00 58.81 88 ASN A O 1
ATOM 652 N N . VAL A 1 89 ? 2.250 -2.337 19.648 1.00 67.56 89 VAL A N 1
ATOM 653 C CA . VAL A 1 89 ? 3.117 -1.963 18.555 1.00 67.56 89 VAL A CA 1
ATOM 654 C C . VAL A 1 89 ? 3.048 -0.455 18.530 1.00 67.56 89 VAL A C 1
ATOM 656 O O . VAL A 1 89 ? 2.010 0.116 18.179 1.00 67.56 89 VAL A O 1
ATOM 659 N N . ASP A 1 90 ? 4.148 0.177 18.929 1.00 80.75 90 ASP A N 1
ATOM 660 C CA . ASP A 1 90 ? 4.318 1.609 18.751 1.00 80.75 90 ASP A CA 1
ATOM 661 C C . ASP A 1 90 ? 4.232 1.897 17.248 1.00 80.75 90 ASP A C 1
ATOM 663 O O . ASP A 1 90 ? 5.143 1.608 16.464 1.00 80.75 90 ASP A O 1
ATOM 667 N N . SER A 1 91 ? 3.039 2.317 16.832 1.00 82.88 91 SER A N 1
ATOM 668 C CA . SER A 1 91 ? 2.647 2.336 15.425 1.00 82.88 91 SER A CA 1
ATOM 669 C C . SER A 1 91 ? 3.440 3.390 14.662 1.00 82.88 91 SER A C 1
ATOM 671 O O . SER A 1 91 ? 3.746 3.190 13.489 1.00 82.88 91 SER A O 1
ATOM 673 N N . GLU A 1 92 ? 3.817 4.475 15.340 1.00 86.81 92 GLU A N 1
ATOM 674 C CA . GLU A 1 92 ? 4.626 5.556 14.787 1.00 86.81 92 GLU A CA 1
ATOM 675 C C . GLU A 1 92 ? 6.100 5.151 14.651 1.00 86.81 92 GLU A C 1
ATOM 677 O O . GLU A 1 92 ? 6.678 5.311 13.575 1.00 86.81 92 GLU A O 1
ATOM 682 N N . SER A 1 93 ? 6.696 4.531 15.676 1.00 89.00 93 SER A N 1
ATOM 683 C CA . SER A 1 93 ? 8.059 3.992 15.597 1.00 89.00 93 SER A CA 1
ATOM 684 C C . SER A 1 93 ? 8.176 2.907 14.529 1.00 89.00 93 SER A C 1
ATOM 686 O O . SER A 1 93 ? 9.134 2.914 13.756 1.00 89.00 93 SER A O 1
ATOM 688 N N . THR A 1 94 ? 7.182 2.022 14.426 1.00 91.44 94 THR A N 1
ATOM 689 C CA . THR A 1 94 ? 7.158 0.955 13.413 1.00 91.44 94 THR A CA 1
ATOM 690 C C . THR A 1 94 ? 7.053 1.525 11.999 1.00 91.44 94 TH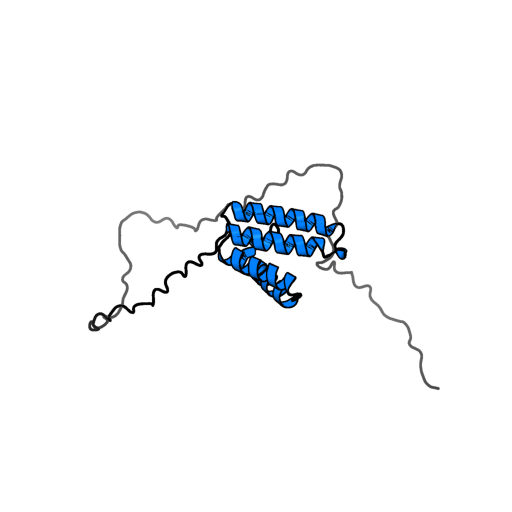R A C 1
ATOM 692 O O . THR A 1 94 ? 7.755 1.066 11.100 1.00 91.44 94 THR A O 1
ATOM 695 N N . LEU A 1 95 ? 6.223 2.553 11.798 1.00 91.38 95 LEU A N 1
ATOM 696 C CA . LEU A 1 95 ? 6.115 3.253 10.518 1.00 91.38 95 LEU A CA 1
ATOM 697 C C . LEU A 1 95 ? 7.452 3.879 10.106 1.00 91.38 95 LEU A C 1
ATOM 699 O O . LEU A 1 95 ? 7.882 3.705 8.966 1.00 91.38 95 LEU A O 1
ATOM 703 N N . GLN A 1 96 ? 8.116 4.585 11.027 1.00 92.75 96 GLN A N 1
ATOM 704 C CA . GLN A 1 96 ? 9.421 5.203 10.769 1.00 92.75 96 GLN A CA 1
ATOM 705 C C . GLN A 1 96 ? 10.478 4.151 10.415 1.00 92.75 96 GLN A C 1
ATOM 707 O O . GLN A 1 96 ? 11.203 4.321 9.436 1.00 92.75 96 GLN A O 1
ATOM 712 N N . GLU A 1 97 ? 10.523 3.043 11.157 1.00 93.75 97 GLU A N 1
ATOM 713 C CA . GLU A 1 97 ? 11.443 1.928 10.911 1.00 93.75 97 GLU A CA 1
ATOM 714 C C . GLU A 1 97 ? 11.231 1.314 9.518 1.00 93.75 97 GLU A C 1
ATOM 716 O O . GLU A 1 97 ? 12.173 1.222 8.731 1.00 93.75 97 GLU A O 1
ATOM 721 N N . VAL A 1 98 ? 9.990 0.950 9.179 1.00 94.00 98 VAL A N 1
ATOM 722 C CA . VAL A 1 98 ? 9.627 0.397 7.863 1.00 94.00 98 VAL A CA 1
ATOM 723 C C . VAL A 1 98 ? 10.007 1.364 6.749 1.00 94.00 98 VAL A C 1
ATOM 725 O O . VAL A 1 98 ? 10.666 0.976 5.785 1.00 94.00 98 VAL A O 1
ATOM 728 N N . LYS A 1 99 ? 9.604 2.632 6.874 1.00 93.19 99 LYS A N 1
ATOM 729 C CA . LYS A 1 99 ? 9.874 3.670 5.877 1.00 93.19 99 LYS A CA 1
ATOM 730 C C . LYS A 1 99 ? 11.371 3.828 5.645 1.00 93.19 99 LYS A 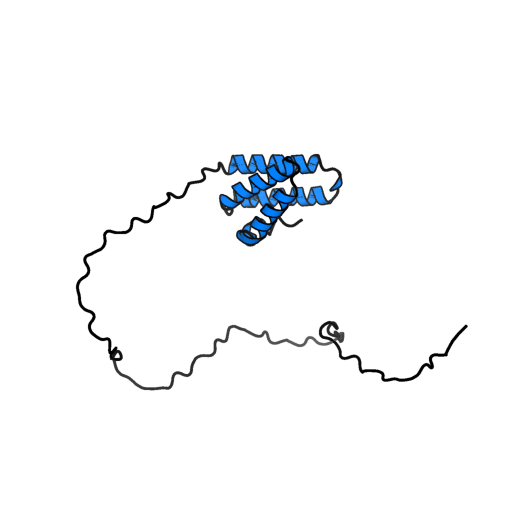C 1
ATOM 732 O O . LYS A 1 99 ? 11.797 3.896 4.495 1.00 93.19 99 LYS A O 1
ATOM 737 N N . GLN A 1 100 ? 12.161 3.864 6.715 1.00 94.50 100 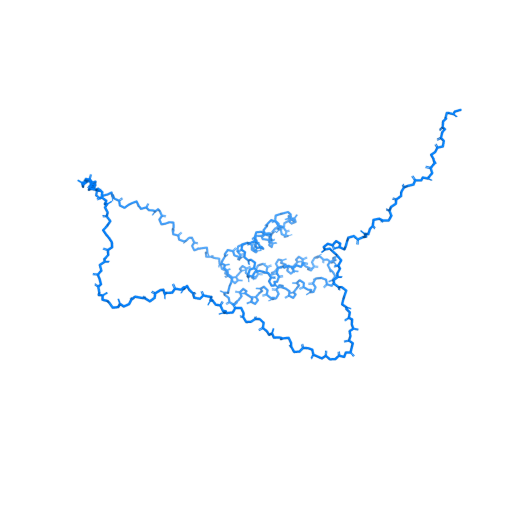GLN A N 1
ATOM 738 C CA . GLN A 1 100 ? 13.609 3.986 6.618 1.00 94.50 100 GLN A CA 1
ATOM 739 C C . GLN A 1 100 ? 14.219 2.800 5.865 1.00 94.50 100 GLN A C 1
ATOM 741 O O . GLN A 1 100 ? 14.994 3.020 4.939 1.00 94.50 100 GLN A O 1
ATOM 746 N N . ILE A 1 101 ? 13.838 1.566 6.210 1.00 94.69 101 ILE A N 1
ATOM 747 C CA . ILE A 1 101 ? 14.365 0.356 5.560 1.00 94.69 101 ILE A CA 1
ATOM 748 C C . ILE A 1 101 ? 13.998 0.325 4.071 1.00 94.69 101 ILE A C 1
ATOM 750 O O . ILE A 1 101 ? 14.856 0.064 3.232 1.00 94.69 101 ILE A O 1
ATOM 754 N N . LEU A 1 102 ? 12.743 0.624 3.724 1.00 92.75 102 LEU A N 1
ATOM 755 C CA . LEU A 1 102 ? 12.287 0.609 2.332 1.00 92.75 102 LEU A CA 1
ATOM 756 C C . LEU A 1 102 ? 12.966 1.695 1.486 1.00 92.75 102 LEU A C 1
ATOM 758 O O . LEU A 1 102 ? 13.329 1.439 0.339 1.00 92.75 102 LEU A O 1
ATOM 762 N N . LEU A 1 103 ? 13.154 2.901 2.031 1.00 91.81 103 LEU A N 1
ATOM 763 C CA . LEU A 1 103 ? 13.860 3.975 1.329 1.00 91.81 103 LEU A CA 1
ATOM 764 C C . LEU A 1 103 ? 15.348 3.653 1.160 1.00 91.81 103 LEU A C 1
ATOM 766 O O . LEU A 1 103 ? 15.870 3.809 0.062 1.00 91.81 103 LEU A O 1
ATOM 770 N N . GLU A 1 104 ? 16.003 3.138 2.201 1.00 92.88 104 GLU A N 1
ATOM 771 C CA . GLU A 1 104 ? 17.400 2.699 2.133 1.00 92.88 104 GLU A CA 1
ATOM 772 C C . GLU A 1 104 ? 17.585 1.584 1.095 1.00 92.88 104 GLU A C 1
ATOM 774 O O . GLU A 1 104 ? 18.508 1.639 0.283 1.00 92.88 104 GLU A O 1
ATOM 779 N N . PHE A 1 105 ? 16.679 0.605 1.050 1.00 89.69 105 PHE A N 1
ATOM 780 C CA . PHE A 1 105 ? 16.690 -0.441 0.029 1.00 89.69 105 PHE A CA 1
ATOM 781 C C . PHE A 1 105 ? 16.576 0.139 -1.391 1.00 89.69 105 PHE A C 1
ATOM 783 O O . PHE A 1 105 ? 17.312 -0.269 -2.289 1.00 89.69 105 PHE A O 1
ATOM 790 N N . LEU A 1 106 ? 15.707 1.135 -1.596 1.00 89.94 106 LEU A N 1
ATOM 791 C CA . LEU A 1 106 ? 15.556 1.807 -2.890 1.00 89.94 106 LEU A CA 1
ATOM 792 C C . LEU A 1 106 ? 16.784 2.626 -3.294 1.00 89.94 106 LEU A C 1
ATOM 794 O O . LEU A 1 106 ? 17.139 2.622 -4.469 1.00 89.94 106 LEU A O 1
ATOM 798 N N . ASP A 1 107 ? 17.425 3.326 -2.356 1.00 88.50 107 ASP A N 1
ATOM 799 C CA . ASP A 1 107 ? 18.644 4.096 -2.631 1.00 88.50 107 ASP A CA 1
ATOM 800 C C . ASP A 1 107 ? 19.837 3.185 -2.961 1.00 88.50 107 ASP A C 1
ATOM 802 O O . ASP A 1 107 ? 20.655 3.523 -3.817 1.00 88.50 107 ASP A O 1
ATOM 806 N N . ASN A 1 108 ? 19.907 2.001 -2.345 1.00 87.38 108 ASN A N 1
ATOM 807 C CA . ASN A 1 108 ? 20.923 0.995 -2.662 1.00 87.38 108 ASN A CA 1
ATOM 808 C C . ASN A 1 108 ? 20.652 0.269 -3.991 1.00 87.38 108 ASN A C 1
ATOM 810 O O . ASN A 1 108 ? 21.583 -0.205 -4.645 1.00 87.38 108 ASN A O 1
ATOM 814 N N . SER A 1 109 ? 19.392 0.189 -4.420 1.00 82.44 109 SER A N 1
ATOM 815 C CA . SER A 1 109 ? 19.000 -0.542 -5.621 1.00 82.44 109 SER A CA 1
ATOM 816 C C . SER A 1 109 ? 18.963 0.365 -6.859 1.00 82.44 109 SER A C 1
ATOM 818 O O . SER A 1 109 ? 17.920 0.839 -7.318 1.00 82.44 109 SER A O 1
ATOM 820 N N . SER A 1 110 ? 20.147 0.598 -7.436 1.00 77.00 110 SER A N 1
ATOM 821 C CA . SER A 1 110 ? 20.331 1.439 -8.633 1.00 77.00 110 SER A CA 1
ATOM 822 C C . SER A 1 110 ? 19.626 0.890 -9.889 1.00 77.00 110 SER A C 1
ATOM 824 O O . SER A 1 110 ? 19.327 1.642 -10.818 1.00 77.00 110 SER A O 1
ATOM 826 N N . GLU A 1 111 ? 19.295 -0.403 -9.909 1.00 80.94 111 GLU A N 1
ATOM 827 C CA . GLU A 1 111 ? 18.693 -1.092 -11.058 1.00 80.94 111 GLU A CA 1
ATOM 828 C C . GLU A 1 111 ? 17.225 -0.712 -11.322 1.00 80.94 111 GLU A C 1
ATOM 830 O O . GLU A 1 111 ? 16.723 -0.918 -12.429 1.00 80.94 111 GLU A O 1
ATOM 835 N N . LEU A 1 112 ? 16.518 -0.122 -10.348 1.00 77.88 112 LEU A N 1
ATOM 836 C CA . LEU A 1 112 ? 15.092 0.192 -10.507 1.00 77.88 112 LEU A CA 1
ATOM 837 C C . LEU A 1 112 ? 14.810 1.413 -11.396 1.00 77.88 112 LEU A C 1
ATOM 839 O O . LEU A 1 112 ? 13.698 1.534 -11.922 1.00 77.88 112 LEU A O 1
ATOM 843 N N . GLY A 1 113 ? 15.775 2.316 -11.589 1.00 82.81 113 GLY A N 1
ATOM 844 C CA . GLY A 1 113 ? 15.646 3.488 -12.463 1.00 82.81 113 GLY A CA 1
ATOM 845 C C . GLY A 1 113 ? 14.321 4.259 -12.272 1.00 82.81 113 GLY A C 1
ATOM 846 O O . GLY A 1 113 ? 14.047 4.746 -11.173 1.00 82.81 113 GLY A O 1
ATOM 847 N N . PRO A 1 114 ? 13.455 4.386 -13.302 1.00 82.94 114 PRO A N 1
ATOM 848 C CA . PRO A 1 114 ? 12.184 5.107 -13.183 1.00 82.94 114 PRO A CA 1
ATOM 849 C C . PRO A 1 114 ? 11.191 4.458 -12.201 1.00 82.94 114 PRO A C 1
ATOM 851 O O . PRO A 1 114 ? 10.356 5.171 -11.644 1.00 82.94 114 PRO A O 1
ATOM 854 N N . LYS A 1 115 ? 11.294 3.146 -11.937 1.00 86.12 115 LYS A N 1
ATOM 855 C CA . LYS A 1 115 ? 10.428 2.439 -10.978 1.00 86.12 115 LYS A CA 1
ATOM 856 C C . LYS A 1 115 ? 10.698 2.858 -9.535 1.00 86.12 115 LYS A C 1
ATOM 858 O O . LYS A 1 115 ? 9.769 2.895 -8.740 1.00 86.12 115 LYS A O 1
ATOM 863 N N . ALA A 1 116 ? 11.929 3.258 -9.204 1.00 88.69 116 ALA A N 1
ATOM 864 C CA . ALA A 1 116 ? 12.264 3.719 -7.855 1.00 88.69 116 ALA A CA 1
ATOM 865 C C . ALA A 1 116 ? 11.434 4.949 -7.445 1.00 88.69 116 ALA A C 1
ATOM 867 O O . ALA A 1 116 ? 10.986 5.052 -6.304 1.00 88.69 116 ALA A O 1
ATOM 868 N N . ASN A 1 117 ? 11.164 5.860 -8.388 1.00 89.75 117 ASN A N 1
ATOM 869 C CA . ASN A 1 117 ? 10.323 7.032 -8.136 1.00 89.75 117 ASN A CA 1
ATOM 870 C C . ASN A 1 117 ? 8.849 6.659 -7.912 1.00 89.75 117 ASN A C 1
ATOM 872 O O . ASN A 1 117 ? 8.191 7.254 -7.058 1.00 89.75 117 ASN A O 1
ATOM 876 N N . ASP A 1 118 ? 8.335 5.671 -8.649 1.00 90.62 118 ASP A N 1
ATOM 877 C CA . ASP A 1 118 ? 6.979 5.149 -8.448 1.00 90.62 118 ASP A CA 1
ATOM 878 C C . ASP A 1 118 ? 6.838 4.487 -7.070 1.00 90.62 118 ASP A C 1
ATOM 880 O O . ASP A 1 118 ? 5.916 4.806 -6.319 1.00 90.62 118 ASP A O 1
ATOM 884 N N . ILE A 1 119 ? 7.806 3.657 -6.678 1.00 91.62 119 ILE A N 1
ATOM 885 C CA . ILE A 1 119 ? 7.795 2.993 -5.369 1.00 91.62 119 ILE A CA 1
ATOM 886 C C . ILE A 1 119 ? 7.933 4.020 -4.239 1.00 91.62 119 ILE A C 1
ATOM 888 O O . ILE A 1 119 ? 7.183 3.952 -3.269 1.00 91.62 119 ILE A O 1
ATOM 892 N N . ARG A 1 120 ? 8.787 5.045 -4.378 1.00 91.50 120 ARG A N 1
ATOM 893 C CA . ARG A 1 120 ? 8.849 6.165 -3.417 1.00 91.50 120 ARG A CA 1
ATOM 894 C C . ARG A 1 120 ? 7.497 6.853 -3.246 1.00 91.50 120 ARG A C 1
ATOM 896 O O . ARG A 1 120 ? 7.092 7.147 -2.123 1.00 91.50 120 ARG A O 1
ATOM 903 N N . ARG A 1 121 ? 6.770 7.080 -4.344 1.00 92.81 121 ARG A N 1
ATOM 904 C CA . ARG A 1 121 ? 5.419 7.651 -4.290 1.00 92.81 121 ARG A CA 1
ATOM 905 C C . ARG A 1 121 ? 4.449 6.729 -3.549 1.00 92.81 121 ARG A C 1
ATOM 907 O O . ARG A 1 121 ? 3.655 7.214 -2.747 1.00 92.81 121 ARG A O 1
ATOM 914 N N . ARG A 1 122 ? 4.522 5.418 -3.783 1.00 93.00 122 ARG A N 1
ATOM 915 C CA . ARG A 1 122 ? 3.690 4.411 -3.102 1.00 93.00 122 ARG A CA 1
ATOM 916 C C . ARG A 1 122 ? 3.978 4.320 -1.609 1.00 93.00 122 ARG A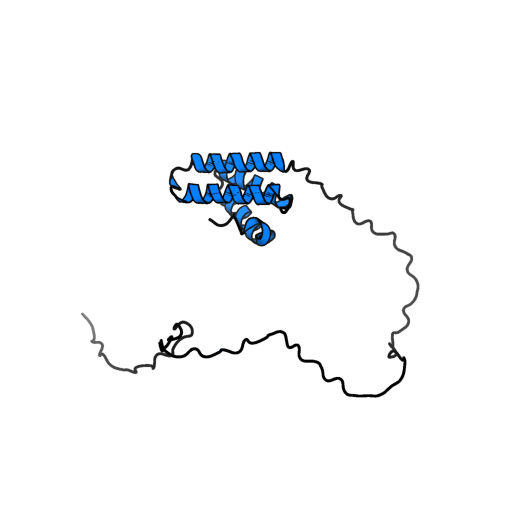 C 1
ATOM 918 O O . ARG A 1 122 ? 3.031 4.260 -0.834 1.00 93.00 122 ARG A O 1
ATOM 925 N N . ILE A 1 123 ? 5.245 4.407 -1.201 1.00 93.75 123 ILE A N 1
ATOM 926 C CA . ILE A 1 123 ? 5.637 4.512 0.214 1.00 93.75 123 ILE A CA 1
ATOM 927 C C . ILE A 1 123 ? 4.976 5.740 0.863 1.00 93.75 123 ILE A C 1
ATOM 929 O O . ILE A 1 123 ? 4.490 5.646 1.985 1.00 93.75 123 ILE A O 1
ATOM 933 N N . GLY A 1 124 ? 4.865 6.864 0.145 1.00 93.50 124 GLY A N 1
ATOM 934 C CA . GLY A 1 124 ? 4.123 8.035 0.630 1.00 93.50 124 GLY A CA 1
ATOM 935 C C . GLY A 1 124 ? 2.622 7.777 0.836 1.00 93.50 124 GLY A C 1
ATOM 936 O O . GLY A 1 124 ? 2.047 8.223 1.825 1.00 93.50 124 GLY A O 1
ATOM 937 N N . VAL A 1 125 ? 1.982 7.012 -0.055 1.00 93.75 125 VAL A N 1
ATOM 938 C CA . VAL A 1 125 ? 0.568 6.612 0.105 1.00 93.75 125 VAL A CA 1
ATOM 939 C C . VAL A 1 125 ? 0.391 5.647 1.282 1.00 93.75 125 VAL A C 1
ATOM 941 O O . VAL A 1 125 ? -0.586 5.754 2.023 1.00 93.75 125 VAL A O 1
ATOM 944 N N . MET A 1 126 ? 1.335 4.722 1.474 1.00 93.31 126 MET A N 1
ATOM 945 C CA . MET A 1 126 ? 1.367 3.834 2.638 1.00 93.31 126 MET A CA 1
ATOM 946 C C . MET A 1 126 ? 1.428 4.643 3.939 1.00 93.31 126 MET A C 1
ATOM 948 O O . MET A 1 126 ? 0.648 4.374 4.848 1.00 93.31 126 MET A O 1
ATOM 952 N N . GLU A 1 127 ? 2.308 5.646 4.014 1.00 92.75 127 GLU A N 1
ATOM 953 C CA . GLU A 1 127 ? 2.449 6.539 5.172 1.00 92.75 127 GLU A CA 1
ATOM 954 C C . GLU A 1 127 ? 1.146 7.291 5.475 1.00 92.75 127 GLU A C 1
ATOM 956 O O . GLU A 1 127 ? 0.679 7.266 6.612 1.00 92.75 127 GLU A O 1
ATOM 961 N N . GLU A 1 128 ? 0.496 7.874 4.462 1.00 92.56 128 GLU A N 1
ATOM 962 C CA . GLU A 1 128 ? -0.795 8.557 4.632 1.00 92.56 128 GLU A CA 1
ATOM 963 C C . GLU A 1 128 ? -1.872 7.612 5.190 1.00 92.56 128 GLU A C 1
ATOM 965 O O . GLU A 1 128 ? -2.582 7.948 6.143 1.00 92.56 128 GLU A O 1
ATOM 970 N N . MET A 1 129 ? -1.979 6.402 4.631 1.00 90.44 129 MET A N 1
ATOM 971 C CA . MET A 1 129 ? -2.937 5.397 5.096 1.00 90.44 129 MET A CA 1
ATOM 972 C C . MET A 1 129 ? -2.646 4.955 6.532 1.00 90.44 129 MET A C 1
ATOM 974 O O . MET A 1 129 ? -3.580 4.788 7.321 1.00 90.44 129 MET A O 1
ATOM 978 N N . TRP A 1 130 ? -1.373 4.822 6.890 1.00 91.12 130 TRP A N 1
ATOM 979 C CA . TRP A 1 130 ? -0.936 4.453 8.232 1.00 91.12 130 TRP A CA 1
ATOM 980 C C . TRP A 1 130 ? -1.276 5.534 9.258 1.00 91.12 130 TRP A C 1
ATOM 982 O O . TRP A 1 130 ? -1.930 5.240 10.259 1.00 91.12 130 TRP A O 1
ATOM 992 N N . SER A 1 131 ? -0.939 6.797 8.981 1.00 88.19 131 SER A N 1
ATOM 993 C CA . SER A 1 131 ? -1.258 7.934 9.856 1.00 88.19 131 SER A CA 1
ATOM 994 C C . SER A 1 131 ? -2.757 8.223 9.943 1.00 88.19 131 SER A C 1
ATOM 996 O O . SER A 1 131 ? -3.217 8.806 10.921 1.00 88.19 131 SER A O 1
ATOM 998 N N . SER A 1 132 ? -3.548 7.794 8.955 1.00 88.25 132 SER A N 1
ATOM 999 C CA . SER A 1 132 ? -5.008 7.935 8.995 1.00 88.25 132 SER A CA 1
ATOM 1000 C C . SER A 1 132 ? -5.698 7.024 10.022 1.00 88.25 132 SER A C 1
ATOM 1002 O O . SER A 1 132 ? -6.901 7.172 10.244 1.00 88.25 132 SER A O 1
ATOM 1004 N N . GLY A 1 133 ? -4.972 6.070 10.623 1.00 82.75 133 GLY A N 1
ATOM 1005 C CA . GLY A 1 133 ? -5.513 5.117 11.599 1.00 82.75 133 GLY A CA 1
ATOM 1006 C C . GLY A 1 133 ? -6.448 4.064 10.994 1.00 82.75 133 GLY A C 1
ATOM 1007 O O . GLY A 1 133 ? -7.170 3.388 11.719 1.00 82.75 133 GLY A O 1
ATOM 1008 N N . LYS A 1 134 ? -6.466 3.929 9.661 1.00 80.31 134 LYS A N 1
ATOM 1009 C CA . LYS A 1 134 ? -7.306 2.961 8.932 1.00 80.31 134 LYS A CA 1
ATOM 1010 C C . LYS A 1 134 ? -6.661 1.580 8.784 1.00 80.31 134 LYS A C 1
ATOM 1012 O O . LYS A 1 134 ? -7.292 0.678 8.235 1.00 80.31 134 LYS A O 1
ATOM 1017 N N . LEU A 1 135 ? -5.409 1.435 9.212 1.00 85.31 135 LEU A N 1
ATOM 1018 C CA . LEU A 1 135 ? -4.645 0.195 9.134 1.00 85.31 135 LEU A CA 1
ATOM 1019 C C . LEU A 1 135 ? -4.671 -0.538 10.480 1.00 85.31 135 LEU A C 1
ATOM 1021 O O . LEU A 1 135 ? -4.593 0.081 11.539 1.00 85.31 135 LEU A O 1
ATOM 1025 N N . ASP A 1 136 ? -4.788 -1.862 10.414 1.00 87.25 136 ASP A N 1
ATOM 1026 C CA . ASP A 1 136 ? -4.791 -2.744 11.581 1.00 87.25 136 ASP A CA 1
ATOM 1027 C C . ASP A 1 136 ? -3.363 -3.002 12.091 1.00 87.25 136 ASP A C 1
ATOM 1029 O O . ASP A 1 136 ? -2.410 -3.027 11.308 1.00 87.25 136 ASP A O 1
ATOM 1033 N N . SER A 1 137 ? -3.211 -3.269 13.392 1.00 87.62 137 SER A N 1
ATOM 1034 C CA . SER A 1 137 ? -1.904 -3.558 13.999 1.00 87.62 137 SER A CA 1
ATOM 1035 C C . SER A 1 137 ? -1.213 -4.775 13.382 1.00 87.62 137 SER A C 1
ATOM 1037 O O . SER A 1 137 ? 0.016 -4.813 13.298 1.00 87.62 137 SER A O 1
ATOM 1039 N N . ARG A 1 138 ? -1.976 -5.745 12.863 1.00 89.38 138 ARG A N 1
ATOM 1040 C CA . ARG A 1 138 ? -1.428 -6.893 12.126 1.00 89.38 138 ARG A CA 1
ATOM 1041 C C . ARG A 1 138 ? -0.721 -6.478 10.842 1.00 89.38 138 ARG A C 1
ATOM 1043 O O . ARG A 1 138 ? 0.311 -7.057 10.515 1.00 89.38 138 ARG A O 1
ATOM 1050 N N . ILE A 1 139 ? -1.236 -5.464 10.145 1.00 91.69 139 ILE A N 1
ATOM 1051 C CA . ILE A 1 139 ? -0.621 -4.938 8.919 1.00 91.69 139 ILE A CA 1
ATOM 1052 C C . ILE A 1 139 ? 0.730 -4.305 9.258 1.00 91.69 139 ILE A C 1
ATOM 1054 O O . ILE A 1 139 ? 1.689 -4.490 8.516 1.00 91.69 139 ILE A O 1
ATOM 1058 N N . PHE A 1 140 ? 0.838 -3.625 10.404 1.00 91.06 140 PHE A N 1
ATOM 1059 C CA . PHE A 1 140 ? 2.094 -3.021 10.856 1.00 91.06 140 PHE A CA 1
ATOM 1060 C C . PHE A 1 140 ? 3.172 -4.069 11.117 1.00 91.06 140 PHE A C 1
ATOM 1062 O O . PHE A 1 140 ? 4.306 -3.912 10.667 1.00 91.06 140 PHE A O 1
ATOM 1069 N N . VAL A 1 141 ? 2.807 -5.160 11.796 1.00 91.88 141 VAL A N 1
ATOM 1070 C CA . VAL A 1 141 ? 3.722 -6.275 12.068 1.00 91.88 141 VAL A CA 1
ATOM 1071 C C . VAL A 1 141 ? 4.157 -6.951 10.769 1.00 91.88 141 VAL A C 1
ATOM 1073 O O . VAL A 1 141 ? 5.353 -7.114 10.547 1.00 91.88 141 VAL A O 1
ATOM 1076 N N . GLN A 1 142 ? 3.215 -7.277 9.880 1.00 92.94 142 GLN A N 1
ATOM 1077 C CA . GLN A 1 142 ? 3.538 -7.916 8.601 1.00 92.94 142 GLN A CA 1
ATOM 1078 C C . GLN A 1 142 ? 4.393 -7.015 7.709 1.00 92.94 142 GLN A C 1
ATOM 1080 O O . GLN A 1 142 ? 5.351 -7.480 7.100 1.00 92.94 142 GLN A O 1
ATOM 1085 N N . MET A 1 143 ? 4.105 -5.714 7.666 1.00 94.06 143 MET A N 1
ATOM 1086 C CA . MET A 1 143 ? 4.915 -4.773 6.900 1.00 94.06 143 MET A CA 1
ATOM 1087 C C . MET A 1 143 ? 6.327 -4.636 7.477 1.00 94.06 143 MET A C 1
ATOM 1089 O O . MET A 1 143 ? 7.302 -4.601 6.728 1.00 94.06 143 MET A O 1
ATOM 1093 N N . LYS A 1 144 ? 6.460 -4.615 8.807 1.00 93.94 144 LYS A N 1
ATOM 1094 C CA . LYS A 1 144 ? 7.767 -4.666 9.463 1.00 93.94 144 LYS A CA 1
ATOM 1095 C C . LYS A 1 144 ? 8.531 -5.927 9.073 1.00 93.94 144 LYS A C 1
ATOM 1097 O O . LYS A 1 144 ? 9.682 -5.828 8.660 1.00 93.94 144 LYS A O 1
ATOM 1102 N N . GLU A 1 145 ? 7.905 -7.098 9.153 1.00 94.75 145 GLU A N 1
ATOM 1103 C CA . GLU A 1 145 ? 8.548 -8.350 8.746 1.00 94.75 145 GLU A CA 1
ATOM 1104 C C . GLU A 1 145 ? 8.940 -8.364 7.268 1.00 94.75 145 GLU A C 1
ATOM 1106 O O . GLU A 1 145 ? 10.011 -8.870 6.939 1.00 94.75 145 GLU A O 1
ATOM 1111 N N . LEU A 1 146 ? 8.120 -7.785 6.389 1.00 94.94 146 LEU A N 1
ATOM 1112 C CA . LEU A 1 146 ? 8.436 -7.653 4.970 1.00 94.94 146 LEU A CA 1
ATOM 1113 C C . LEU A 1 146 ? 9.650 -6.750 4.749 1.00 94.94 146 LEU A C 1
ATOM 1115 O O . LEU A 1 146 ? 10.564 -7.132 4.023 1.00 94.94 146 LEU A O 1
ATOM 1119 N N . ALA A 1 147 ? 9.688 -5.579 5.388 1.00 94.62 147 ALA A N 1
ATOM 1120 C CA . ALA A 1 147 ? 10.810 -4.652 5.270 1.00 94.62 147 ALA A CA 1
ATOM 1121 C C . ALA A 1 147 ? 12.121 -5.297 5.753 1.00 94.62 147 ALA A C 1
ATOM 1123 O O . ALA A 1 147 ? 13.140 -5.208 5.070 1.00 94.62 147 ALA A O 1
ATOM 1124 N N . HIS A 1 148 ? 12.088 -6.014 6.881 1.00 94.75 148 HIS A N 1
ATOM 1125 C CA . HIS A 1 148 ? 13.244 -6.778 7.366 1.00 94.75 148 HIS A CA 1
ATOM 1126 C C . HIS A 1 148 ? 13.621 -7.923 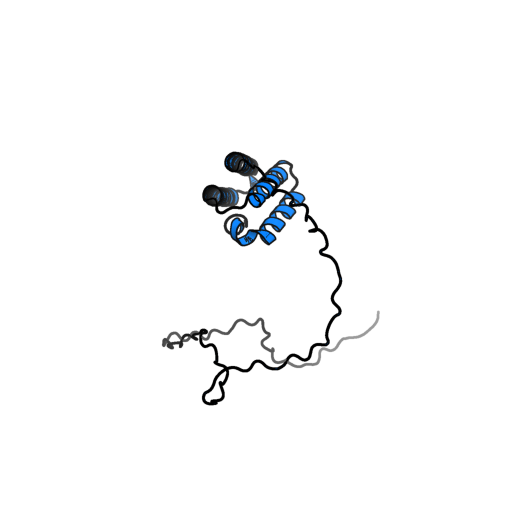6.420 1.00 94.75 148 HIS A C 1
ATOM 1128 O O . HIS A 1 148 ? 14.793 -8.071 6.102 1.00 94.75 148 HIS A O 1
ATOM 1134 N N . ALA A 1 149 ? 12.658 -8.671 5.873 1.00 94.88 149 ALA A N 1
ATOM 1135 C CA . ALA A 1 149 ? 12.947 -9.729 4.902 1.00 94.88 149 ALA A CA 1
ATOM 1136 C C . ALA A 1 149 ? 13.656 -9.204 3.639 1.00 94.88 149 ALA A C 1
ATOM 1138 O O . ALA A 1 149 ? 14.534 -9.887 3.113 1.00 94.88 149 ALA A O 1
ATOM 1139 N N . LEU A 1 150 ? 13.314 -7.993 3.179 1.00 91.75 150 LEU A N 1
ATOM 1140 C CA . LEU A 1 150 ? 14.028 -7.318 2.090 1.00 91.75 150 LEU A CA 1
ATOM 1141 C C . LEU A 1 150 ? 15.446 -6.901 2.502 1.00 91.75 150 LEU A C 1
ATOM 1143 O O . LEU A 1 150 ? 16.377 -7.039 1.714 1.00 91.75 150 LEU A O 1
ATOM 1147 N N . LYS A 1 151 ? 15.623 -6.422 3.737 1.00 91.25 151 LYS A N 1
ATOM 1148 C CA . LYS A 1 151 ? 16.932 -6.039 4.283 1.00 91.25 151 LYS A CA 1
ATOM 1149 C C . LYS A 1 151 ? 17.872 -7.234 4.475 1.00 91.25 151 LYS A C 1
ATOM 1151 O O . LYS A 1 151 ? 19.067 -7.104 4.235 1.00 91.25 151 LYS A O 1
ATOM 1156 N N . ASP A 1 152 ? 17.337 -8.377 4.894 1.00 92.38 152 ASP A N 1
ATOM 1157 C CA . ASP A 1 152 ? 18.074 -9.630 5.099 1.00 92.38 152 ASP A CA 1
ATOM 1158 C C . ASP A 1 152 ? 18.322 -10.412 3.789 1.00 92.38 152 ASP A C 1
ATOM 1160 O O . ASP A 1 152 ? 18.736 -11.569 3.845 1.00 92.38 152 ASP A O 1
ATOM 1164 N N . ASP A 1 153 ? 18.048 -9.813 2.621 1.00 90.25 153 ASP A N 1
ATOM 1165 C CA . ASP A 1 153 ? 18.195 -10.424 1.289 1.00 90.25 153 ASP A CA 1
ATOM 1166 C C . ASP A 1 153 ? 17.429 -11.758 1.141 1.00 90.25 153 ASP A C 1
ATOM 1168 O O . ASP A 1 153 ? 17.875 -12.710 0.503 1.00 90.25 153 ASP A O 1
ATOM 1172 N N . ASN A 1 154 ? 16.240 -11.847 1.753 1.00 93.38 154 ASN A N 1
ATOM 1173 C CA . ASN A 1 154 ? 15.382 -13.036 1.747 1.00 93.38 154 ASN A CA 1
ATOM 1174 C C . ASN A 1 154 ? 14.110 -12.818 0.899 1.00 93.38 154 ASN A C 1
ATOM 1176 O O . ASN A 1 154 ? 13.004 -12.714 1.449 1.00 93.38 154 ASN A O 1
ATOM 1180 N N . PRO A 1 155 ? 14.212 -12.803 -0.447 1.00 90.31 155 PRO A N 1
ATOM 1181 C CA . PRO A 1 155 ? 13.093 -12.471 -1.331 1.00 90.31 155 PRO A CA 1
ATOM 1182 C C . PRO A 1 155 ? 11.928 -13.463 -1.229 1.00 90.31 155 PRO A C 1
ATOM 1184 O O . PRO A 1 155 ? 10.775 -13.056 -1.322 1.00 90.31 155 PRO A O 1
ATOM 1187 N N . SER A 1 156 ? 12.194 -14.748 -0.967 1.00 95.31 156 SER A N 1
ATOM 1188 C CA . SER A 1 156 ? 11.137 -15.759 -0.803 1.00 95.31 156 SER A CA 1
ATOM 1189 C C . SER A 1 156 ? 10.247 -15.486 0.412 1.00 95.31 156 SER A C 1
ATOM 1191 O O . SER A 1 156 ? 9.037 -15.680 0.345 1.00 95.31 156 SER A O 1
ATOM 1193 N N . LYS A 1 157 ? 10.836 -15.020 1.525 1.00 95.19 157 LYS A N 1
ATOM 1194 C CA . LYS A 1 157 ? 10.073 -14.653 2.726 1.00 95.19 157 LYS A CA 1
ATOM 1195 C C . LYS A 1 157 ? 9.276 -13.370 2.481 1.00 95.19 157 LYS A C 1
ATOM 1197 O O . LYS A 1 157 ? 8.121 -13.287 2.887 1.00 95.19 157 LYS A O 1
ATOM 1202 N N . ALA A 1 158 ? 9.878 -12.395 1.799 1.00 94.75 158 ALA A N 1
ATOM 1203 C CA . ALA A 1 158 ? 9.199 -11.157 1.432 1.00 94.75 158 ALA A CA 1
ATOM 1204 C C . ALA A 1 158 ? 7.989 -11.412 0.511 1.00 94.75 158 ALA A C 1
ATOM 1206 O O . ALA A 1 158 ? 6.928 -10.836 0.746 1.00 94.75 158 ALA A O 1
ATOM 1207 N N . ASP A 1 159 ? 8.114 -12.306 -0.479 1.00 94.44 159 ASP A N 1
ATOM 1208 C CA . ASP A 1 159 ? 7.010 -12.685 -1.374 1.00 94.44 159 ASP A CA 1
ATOM 1209 C C . ASP A 1 159 ? 5.863 -13.382 -0.630 1.00 94.44 159 ASP A C 1
ATOM 1211 O O . ASP A 1 159 ? 4.698 -13.051 -0.851 1.00 94.44 159 ASP A O 1
ATOM 1215 N N . ASP A 1 160 ? 6.171 -14.294 0.297 1.00 96.25 160 ASP A N 1
ATOM 1216 C CA . ASP A 1 160 ? 5.143 -14.991 1.074 1.00 96.25 160 ASP A CA 1
ATOM 1217 C C . ASP A 1 160 ? 4.324 -14.014 1.933 1.00 96.25 160 ASP A C 1
ATOM 1219 O O . ASP A 1 160 ? 3.091 -14.033 1.897 1.00 96.25 160 ASP A O 1
ATOM 1223 N N . ILE A 1 161 ? 4.999 -13.074 2.609 1.00 95.56 161 ILE A N 1
ATOM 1224 C CA . ILE A 1 161 ? 4.341 -12.015 3.389 1.00 95.56 161 ILE A CA 1
ATOM 1225 C C . ILE A 1 161 ? 3.549 -11.073 2.475 1.00 95.56 161 ILE A C 1
ATOM 1227 O O . ILE A 1 161 ? 2.414 -10.715 2.788 1.00 95.56 161 ILE A O 1
ATOM 1231 N N . HIS A 1 162 ? 4.112 -10.684 1.329 1.00 94.62 162 HIS A N 1
ATOM 1232 C CA . HIS A 1 162 ? 3.420 -9.852 0.347 1.00 94.62 162 HIS A CA 1
ATOM 1233 C C . HIS A 1 162 ? 2.131 -10.526 -0.146 1.00 94.62 162 HIS A C 1
ATOM 1235 O O . HIS A 1 162 ? 1.071 -9.896 -0.172 1.00 94.62 162 HIS A O 1
ATOM 1241 N N . ARG A 1 163 ? 2.183 -11.823 -0.476 1.00 94.94 163 ARG A N 1
ATOM 1242 C CA . ARG A 1 163 ? 1.002 -12.603 -0.861 1.00 94.94 163 ARG A CA 1
ATOM 1243 C C . ARG A 1 163 ? -0.010 -12.701 0.274 1.00 94.94 163 ARG A C 1
ATOM 1245 O O . ARG A 1 163 ? -1.193 -12.521 0.006 1.00 94.94 163 ARG A O 1
ATOM 1252 N N . ALA A 1 164 ? 0.425 -12.953 1.506 1.00 94.38 164 ALA A N 1
ATOM 1253 C CA . ALA A 1 164 ? -0.462 -12.992 2.668 1.00 94.38 164 ALA A CA 1
ATOM 1254 C C . ALA A 1 164 ? -1.200 -11.652 2.850 1.00 94.38 164 ALA A C 1
ATOM 1256 O O . ALA A 1 164 ? -2.430 -11.620 2.897 1.00 94.38 164 ALA A O 1
ATOM 1257 N N . LEU A 1 165 ? -0.476 -10.528 2.801 1.00 94.19 165 LEU A N 1
ATOM 1258 C CA . LEU A 1 165 ? -1.061 -9.182 2.844 1.00 94.19 165 LEU A CA 1
ATOM 1259 C C . LEU A 1 165 ? -2.075 -8.951 1.716 1.00 94.19 165 LEU A C 1
ATOM 1261 O O . LEU A 1 165 ? -3.154 -8.401 1.947 1.00 94.19 165 LEU A O 1
ATOM 1265 N N . MET A 1 166 ? -1.749 -9.379 0.496 1.00 94.75 166 MET A N 1
ATOM 1266 C CA . MET A 1 166 ? -2.628 -9.249 -0.668 1.00 94.75 166 MET A CA 1
ATOM 1267 C C . MET A 1 166 ? -3.863 -10.153 -0.612 1.00 94.75 166 MET A C 1
ATOM 1269 O O . MET A 1 166 ? -4.851 -9.840 -1.269 1.00 94.75 166 MET A O 1
ATOM 1273 N N . VAL A 1 167 ? -3.842 -11.249 0.146 1.00 93.81 167 VAL A N 1
ATOM 1274 C CA . VAL A 1 167 ? -4.990 -12.155 0.296 1.00 93.81 167 VAL A CA 1
ATOM 1275 C C . VAL A 1 167 ? -5.905 -11.693 1.427 1.00 93.81 167 VAL A C 1
ATOM 1277 O O . VAL A 1 167 ? -7.112 -11.566 1.224 1.00 93.81 167 VAL A O 1
ATOM 1280 N N . ASP A 1 168 ? -5.341 -11.395 2.595 1.00 92.31 168 ASP A N 1
ATOM 1281 C CA . ASP A 1 168 ? -6.118 -11.120 3.806 1.00 92.31 168 ASP A CA 1
ATOM 1282 C C . ASP A 1 168 ? -6.495 -9.638 3.956 1.00 92.31 168 ASP A C 1
ATOM 1284 O O . ASP A 1 168 ? -7.533 -9.303 4.533 1.00 92.31 168 ASP A O 1
ATOM 1288 N N . HIS A 1 169 ? -5.676 -8.728 3.418 1.00 92.00 169 HIS A N 1
ATOM 1289 C CA . HIS A 1 169 ? -5.771 -7.289 3.687 1.00 92.00 169 HIS A CA 1
ATOM 1290 C C . HIS A 1 169 ? -5.815 -6.416 2.421 1.00 92.00 169 HIS A C 1
ATOM 1292 O O . HIS A 1 169 ? -5.548 -5.214 2.489 1.00 92.00 169 HIS A O 1
ATOM 1298 N N . VAL A 1 170 ? -6.220 -6.971 1.271 1.00 91.69 170 VAL A N 1
ATOM 1299 C CA . VAL A 1 170 ? -6.224 -6.277 -0.037 1.00 91.69 170 VAL A CA 1
ATOM 1300 C C . VAL A 1 170 ? -6.886 -4.896 -0.017 1.00 91.69 170 VAL A C 1
ATOM 1302 O O . VAL A 1 170 ? -6.388 -3.967 -0.645 1.00 91.69 170 VAL A O 1
ATOM 1305 N N . SER A 1 171 ? -7.970 -4.722 0.742 1.00 90.50 171 SER A N 1
ATOM 1306 C CA . SER A 1 171 ? -8.694 -3.448 0.840 1.00 90.50 171 SER A CA 1
ATOM 1307 C C . SER A 1 171 ? -7.859 -2.320 1.456 1.00 90.50 171 SER A C 1
ATOM 1309 O O . SER A 1 171 ? -8.130 -1.150 1.201 1.00 90.50 171 SER A O 1
ATOM 1311 N N . ALA A 1 172 ? -6.863 -2.665 2.272 1.00 90.56 172 ALA A N 1
ATOM 1312 C CA . ALA A 1 172 ? -5.991 -1.725 2.966 1.00 90.56 172 ALA A CA 1
ATOM 1313 C C . ALA A 1 172 ? -4.665 -1.502 2.218 1.00 90.56 172 ALA A C 1
ATOM 1315 O O . ALA A 1 172 ? -4.189 -0.370 2.113 1.00 90.56 172 ALA A O 1
ATOM 1316 N N . VAL A 1 173 ? -4.081 -2.575 1.677 1.00 92.62 173 VAL A N 1
ATOM 1317 C CA . VAL A 1 173 ? -2.749 -2.551 1.045 1.00 92.62 173 VAL A CA 1
ATOM 1318 C C . VAL A 1 173 ? -2.793 -2.420 -0.486 1.00 92.62 173 VAL A C 1
ATOM 1320 O O . VAL A 1 173 ? -1.838 -1.950 -1.098 1.00 92.62 173 VAL A O 1
ATOM 1323 N N . GLY A 1 174 ? -3.909 -2.759 -1.135 1.00 90.31 174 GLY A N 1
ATOM 1324 C CA . GLY A 1 174 ? -4.021 -2.849 -2.598 1.00 90.31 174 GLY A CA 1
ATOM 1325 C C . GLY A 1 174 ? -3.795 -1.539 -3.357 1.00 90.31 174 GLY A C 1
ATOM 1326 O O . GLY A 1 174 ? -3.453 -1.566 -4.535 1.00 90.31 174 GLY A O 1
ATOM 1327 N N . THR A 1 175 ? -3.939 -0.390 -2.698 1.00 90.50 175 THR A N 1
ATOM 1328 C CA . THR A 1 175 ? -3.733 0.926 -3.324 1.00 90.50 175 THR A CA 1
ATOM 1329 C C . THR A 1 175 ? -2.257 1.240 -3.572 1.00 90.50 175 THR A C 1
ATOM 1331 O O . THR A 1 175 ? -1.937 1.979 -4.501 1.00 90.50 175 THR A O 1
ATOM 1334 N N . TRP A 1 176 ? -1.351 0.710 -2.749 1.00 91.56 176 TRP A N 1
ATOM 1335 C CA . TRP A 1 176 ? 0.057 1.117 -2.746 1.00 91.56 176 TRP A CA 1
ATOM 1336 C C . TRP A 1 176 ? 1.036 -0.057 -2.839 1.00 91.56 176 TRP A C 1
ATOM 1338 O O . TRP A 1 176 ? 2.120 0.137 -3.375 1.00 91.56 176 TRP A O 1
ATOM 1348 N N . MET A 1 177 ? 0.650 -1.263 -2.422 1.00 90.44 177 MET A N 1
ATOM 1349 C CA . MET A 1 177 ? 1.502 -2.458 -2.457 1.00 90.44 177 MET A CA 1
ATOM 1350 C C . MET A 1 177 ? 1.863 -2.973 -3.868 1.00 90.44 177 MET A C 1
ATOM 1352 O O . MET A 1 177 ? 3.018 -3.332 -4.063 1.00 90.44 177 MET A O 1
ATOM 1356 N N . PRO A 1 178 ? 0.945 -3.032 -4.861 1.00 85.19 178 PRO A N 1
ATOM 1357 C CA . PRO A 1 178 ? 1.251 -3.668 -6.147 1.00 85.19 178 PRO A CA 1
ATOM 1358 C C . PRO A 1 178 ? 2.162 -2.792 -7.017 1.00 85.19 178 PRO A C 1
ATOM 1360 O O . PRO A 1 178 ? 1.748 -1.693 -7.391 1.00 85.19 178 PRO A O 1
ATOM 1363 N N . GLY A 1 179 ? 3.344 -3.276 -7.401 1.00 74.25 179 GLY A N 1
ATOM 1364 C CA . GLY A 1 179 ? 4.322 -2.573 -8.248 1.00 74.25 179 GLY A CA 1
ATOM 1365 C C . GLY A 1 179 ? 5.652 -3.310 -8.314 1.00 74.25 179 GLY A C 1
ATOM 1366 O O . GLY A 1 179 ? 6.509 -2.866 -9.111 1.00 74.25 179 GLY A O 1
#

Foldseek 3Di:
DDDDDDDDDDDDDDDPDCPPPNPPPPPDDPDDDDPDDDPPPPDDDDDDDDDDDDDDDDDDDDDDDDDDDDDDPDDPPPPPPPPPPPPVPPLVVLLVLLLVLLLVLLVVCPPCVVVSVLLNVLNVVLSVLSVVVVDDPVVSVLSSQLSVCVVVVNVVSNVVSLVVCCVPPCVSNVVRSDD

Secondary structure (DSSP, 8-state):
----PPP------------TTSPP------S----PPP--TT-PPPP-----------PPP---PPPPP----PPP--------------HHHHHHHHHHHHHHHHHH-GGGTHHHHHHHHHHHHHHHHHHTT-S-HHHHHHHHHHHHHHHTT-HHHHHHHHHHHHHHSHHHHTTTS--

Mean predicted aligned error: 20.45 Å

Sequence (179 aa):
MSNSGYTPNTGVTAPIDPGWNDPPKLSYNPGTTPNKPRNILNKRVAFPLSSATSSPVVMPPVNIPPMPAAFSPAPPIQVPSIPPQEINVDSESTLQEVKQILLEFLDNSSELGPKANDIRRRIGVMEEMWSSGKLDSRIFVQMKELAHALKDDNPSKADDIHRALMVDHVSAVGTWMPG

Nearest PDB structures (foldseek):
  4nbo-assembly2_B  TM=8.076E-01  e=6.722E-04  Homo sapiens
  2mgx-assembly1_A  TM=7.780E-01  e=1.677E-03  Homo sapiens

pLDDT: mean 73.51, std 18.5, range [36.25, 96.25]

Solvent-accessible surface area (backbone atoms only — not comparable to full-atom values): 12192 Å² total; per-residue (Å²): 137,84,82,82,86,82,81,91,79,88,79,77,88,70,79,78,70,84,52,98,81,62,74,81,82,77,79,84,66,98,67,83,87,77,87,71,83,77,84,72,84,81,73,77,80,76,77,88,76,77,87,73,84,89,85,83,88,82,81,83,84,82,93,69,84,88,76,85,90,82,78,77,87,72,78,79,81,73,69,80,77,70,68,78,76,74,76,84,62,59,61,67,62,49,49,54,51,32,52,50,47,51,50,52,52,48,71,71,43,73,85,46,60,77,52,45,60,54,52,54,53,24,53,52,50,48,50,54,46,51,75,68,64,76,59,55,74,67,56,54,53,52,49,40,52,30,35,49,23,56,71,70,72,32,64,72,60,25,50,53,47,51,50,50,44,56,70,79,37,32,93,76,43,58,89,44,69,80,130

Radius of gyration: 33.44 Å; Cα contacts 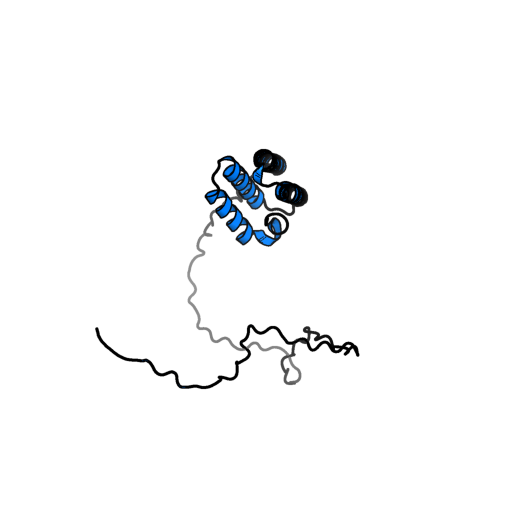(8 Å, |Δi|>4): 65; chains: 1; bounding box: 80×56×89 Å